Protein AF-A0A967ABF5-F1 (afdb_monomer)

Mean predicted aligned error: 12.52 Å

Foldseek 3Di:
DDPPPPDPPPLPLDDLCVPPVCVVLVVVLVVLVVVLVVLVVVLVVLVVVLVVVVPPDPVVQVVCCVVVVDDPVVVNVVSVVVSVVSVVVNVVSVVVSVVSVVVVVVVSVVSVVVSVVVCLVVVLVVVVVVLLVVLVLVVVQVVQVVVQVVCVVVPDPDGDQRDDDPPPVQQDALLPCPGVNVVVLVVCVVSVSDDPVRSVCVSVPDSHD

Sequence (209 aa):
MAMTLGKPKSQSLPPLDDHPEYRPKVALVNRLKTELNAKSSERTQLLNRKNSTAHKSVVEVLSAQYLEGTPTVDARFSLDETITSLSNHIRALVPALEQAEKEERRLRIKVSIETAEEQKGLVREHARTVLQGLLLIQQGNKGIERLCQARKDLGYTEYFHPVGLSDWNEWGNMEDSTSRWSMMLREFLEAGYITTAEHHRLTHGGTTL

Solvent-accessible surface area (backbone atoms only — not comparable to full-atom values): 11958 Å² total; per-residue (Å²): 134,86,80,78,73,72,74,75,73,79,85,62,81,75,59,61,68,78,40,78,89,42,32,65,60,56,51,48,41,54,46,46,52,52,49,45,50,51,48,51,50,53,43,50,53,52,50,52,50,53,51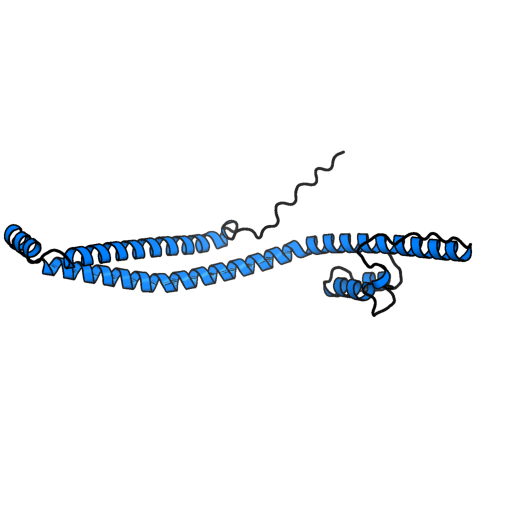,56,68,68,68,55,53,73,66,61,54,51,53,49,38,72,74,67,75,51,76,75,61,61,66,53,52,55,50,51,54,50,45,51,50,44,50,52,50,48,64,55,45,50,61,53,39,55,51,43,50,52,50,50,51,51,50,53,51,50,53,50,50,54,52,49,60,71,42,46,63,59,54,35,54,53,51,46,50,50,51,49,53,52,41,50,41,49,55,50,32,56,50,46,51,54,51,38,49,55,37,46,79,70,69,52,89,81,71,76,76,77,71,77,75,82,66,61,86,70,29,60,47,48,72,39,77,87,16,50,43,27,49,50,53,46,52,38,42,76,72,62,58,43,50,75,66,48,48,56,41,39,42,72,72,45,74,74,134

pLDDT: mean 81.17, std 13.71, range [34.97, 94.94]

Radius of gyration: 36.31 Å; Cα contacts (8 Å, |Δi|>4): 113; chains: 1; bounding box: 75×43×97 Å

Structure (mmCIF, N/CA/C/O backbone):
data_AF-A0A967ABF5-F1
#
_entry.id   AF-A0A967ABF5-F1
#
loop_
_atom_site.group_PDB
_atom_site.id
_atom_site.type_symbol
_atom_site.label_atom_id
_atom_site.label_alt_id
_atom_site.label_comp_id
_atom_site.label_asym_id
_atom_site.label_entity_id
_atom_site.label_seq_id
_atom_site.pdbx_PDB_ins_code
_atom_site.Cartn_x
_atom_site.Cartn_y
_atom_site.Cartn_z
_atom_site.occupancy
_atom_site.B_iso_or_equiv
_atom_site.auth_seq_id
_atom_site.auth_comp_id
_atom_site.auth_asym_id
_atom_site.auth_atom_id
_atom_site.pdbx_PDB_model_num
ATOM 1 N N . MET A 1 1 ? -11.796 -5.556 -33.874 1.00 37.69 1 MET A N 1
ATOM 2 C CA . MET A 1 1 ? -12.048 -6.288 -32.615 1.00 37.69 1 MET A CA 1
ATOM 3 C C . MET A 1 1 ? -11.646 -5.387 -31.464 1.00 37.69 1 MET A C 1
ATOM 5 O O . MET A 1 1 ? -10.462 -5.139 -31.289 1.00 37.69 1 MET A O 1
ATOM 9 N N . ALA A 1 2 ? -12.621 -4.819 -30.756 1.00 34.97 2 ALA A N 1
ATOM 10 C CA . ALA A 1 2 ? -12.357 -4.026 -29.563 1.00 34.97 2 ALA A CA 1
ATOM 11 C C . ALA A 1 2 ? -12.024 -4.992 -28.421 1.00 34.97 2 ALA A C 1
ATOM 13 O O . ALA A 1 2 ? -12.892 -5.740 -27.976 1.00 34.97 2 ALA A O 1
ATOM 14 N N . MET A 1 3 ? -10.763 -5.018 -27.988 1.00 35.12 3 MET A N 1
ATOM 15 C CA . MET A 1 3 ? -10.410 -5.661 -26.730 1.00 35.12 3 MET A CA 1
ATOM 16 C C . MET A 1 3 ? -11.027 -4.818 -25.619 1.00 35.12 3 MET A C 1
ATOM 18 O O . MET A 1 3 ? -10.547 -3.729 -25.307 1.00 35.12 3 MET A O 1
ATOM 22 N N . THR A 1 4 ? -12.124 -5.294 -25.041 1.00 37.72 4 THR A N 1
ATOM 23 C CA . THR A 1 4 ? -12.569 -4.831 -23.732 1.00 37.72 4 THR A CA 1
ATOM 24 C C . THR A 1 4 ? -11.491 -5.238 -22.737 1.00 37.72 4 THR A C 1
ATOM 26 O O . THR A 1 4 ? -11.519 -6.345 -22.203 1.00 37.72 4 THR A O 1
ATOM 29 N N . LEU A 1 5 ? -10.509 -4.357 -22.532 1.00 43.94 5 LEU A N 1
ATOM 30 C CA . LEU A 1 5 ? -9.662 -4.363 -21.348 1.00 43.94 5 LEU A CA 1
ATOM 31 C C . LEU A 1 5 ? -10.622 -4.344 -20.162 1.00 43.94 5 LEU A C 1
ATOM 33 O O . LEU A 1 5 ? -11.265 -3.328 -19.886 1.00 43.94 5 LEU A O 1
ATOM 37 N N . GLY A 1 6 ? -10.799 -5.505 -19.532 1.00 35.44 6 GLY A N 1
ATOM 38 C CA . GLY A 1 6 ? -11.523 -5.598 -18.278 1.00 35.44 6 GLY A CA 1
ATOM 39 C C . GLY A 1 6 ? -10.921 -4.556 -17.354 1.00 35.44 6 GLY A C 1
ATOM 40 O O . GLY A 1 6 ? -9.710 -4.559 -17.138 1.00 35.44 6 GLY A O 1
ATOM 41 N N . LYS A 1 7 ? -11.745 -3.612 -16.885 1.00 37.62 7 LYS A N 1
ATOM 42 C CA . LYS A 1 7 ? -11.310 -2.631 -15.891 1.00 37.62 7 LYS A CA 1
ATOM 43 C C . LYS A 1 7 ? -10.592 -3.413 -14.787 1.00 37.62 7 LYS A C 1
ATOM 45 O O . LYS A 1 7 ? -11.206 -4.357 -14.275 1.00 37.62 7 LYS A O 1
ATOM 50 N N . PRO A 1 8 ? -9.334 -3.087 -14.442 1.00 44.69 8 PRO A N 1
ATOM 51 C CA . PRO A 1 8 ? -8.683 -3.739 -13.320 1.00 44.69 8 PRO A CA 1
ATOM 52 C C . PRO A 1 8 ? -9.614 -3.547 -12.125 1.00 44.69 8 PRO A C 1
ATOM 54 O O . PRO A 1 8 ? -9.985 -2.412 -11.812 1.00 44.69 8 PRO A O 1
ATOM 57 N N . LYS A 1 9 ? -10.090 -4.657 -11.537 1.00 54.75 9 LYS A N 1
ATOM 58 C CA . LYS A 1 9 ? -10.847 -4.616 -10.279 1.00 54.75 9 LYS A CA 1
ATOM 59 C C . LYS A 1 9 ? -10.050 -3.705 -9.361 1.00 54.75 9 LYS A C 1
ATOM 61 O O . LYS A 1 9 ? -8.857 -3.945 -9.200 1.00 54.75 9 LYS A O 1
ATOM 66 N N . SER A 1 10 ? -10.669 -2.634 -8.871 1.00 46.62 10 SER A N 1
ATOM 67 C CA . SER A 1 10 ? -10.006 -1.636 -8.038 1.00 46.62 10 SER A CA 1
ATOM 68 C C . SER A 1 10 ? -9.173 -2.354 -6.978 1.00 46.62 10 SER A C 1
ATOM 70 O O . SER A 1 10 ? -9.732 -3.010 -6.103 1.00 46.62 10 SER A O 1
ATOM 72 N N . GLN A 1 11 ? -7.848 -2.276 -7.111 1.00 62.00 11 GLN A N 1
ATOM 73 C CA . GLN A 1 11 ? -6.849 -2.964 -6.286 1.00 62.00 11 GLN A CA 1
ATOM 74 C C . GLN A 1 11 ? -6.726 -2.307 -4.903 1.00 62.00 11 GLN A C 1
ATOM 76 O O . GLN A 1 11 ? -5.636 -2.095 -4.381 1.00 62.00 11 GLN A O 1
ATOM 81 N N . SER A 1 12 ? -7.853 -1.908 -4.318 1.00 67.62 12 SER A N 1
ATOM 82 C CA . SER A 1 12 ? -7.904 -1.492 -2.927 1.00 67.62 12 SER A CA 1
ATOM 83 C C . SER A 1 12 ? -7.614 -2.700 -2.049 1.00 67.62 12 SER A C 1
ATOM 85 O O . SER A 1 12 ? -8.134 -3.781 -2.319 1.00 67.62 12 SER A O 1
ATOM 87 N N . LEU A 1 13 ? -6.831 -2.494 -0.988 1.00 77.81 13 LEU A N 1
ATOM 88 C CA . LEU A 1 13 ? -6.603 -3.499 0.047 1.00 77.81 13 LEU A CA 1
ATOM 89 C C . LEU A 1 13 ? -7.958 -4.079 0.495 1.00 77.81 13 LEU A C 1
ATOM 91 O O . LEU A 1 13 ? -8.750 -3.307 1.062 1.00 77.81 13 LEU A O 1
ATOM 95 N N . PRO A 1 14 ? -8.239 -5.376 0.247 1.00 81.88 14 PRO A N 1
ATOM 96 C CA . PRO A 1 14 ? -9.537 -5.958 0.552 1.00 81.88 14 PRO A CA 1
ATOM 97 C C . PRO A 1 14 ? -9.885 -5.721 2.025 1.00 81.88 14 PRO A C 1
ATOM 99 O O . PRO A 1 14 ? -8.997 -5.763 2.888 1.00 81.88 14 PRO A O 1
ATOM 102 N N . PRO A 1 15 ? -11.135 -5.359 2.345 1.00 85.69 15 PRO A N 1
ATOM 103 C CA . PRO A 1 15 ? -11.578 -5.205 3.724 1.00 85.69 15 PRO A CA 1
ATOM 104 C C . PRO A 1 15 ? -11.402 -6.533 4.488 1.00 85.69 15 PRO A C 1
ATOM 106 O O . PRO A 1 15 ? -11.464 -7.612 3.906 1.00 85.69 15 PRO A O 1
ATOM 109 N N . LEU A 1 16 ? -11.124 -6.476 5.797 1.00 85.75 16 LEU A N 1
ATOM 110 C CA . LEU A 1 16 ? -10.847 -7.692 6.588 1.00 85.75 16 LEU A CA 1
ATOM 111 C C . LEU A 1 16 ? -12.047 -8.648 6.621 1.00 85.75 16 LEU A C 1
ATOM 113 O O . LEU A 1 16 ? -11.893 -9.857 6.725 1.00 85.75 16 LEU A O 1
ATOM 117 N N . ASP A 1 17 ? -13.241 -8.096 6.514 1.00 85.38 17 ASP A N 1
ATOM 118 C CA . ASP A 1 17 ? -14.529 -8.762 6.442 1.00 85.38 17 ASP A CA 1
ATOM 119 C C . ASP A 1 17 ? -14.751 -9.550 5.138 1.00 85.38 17 ASP A C 1
ATOM 121 O O . ASP A 1 17 ? -15.581 -10.466 5.124 1.00 85.38 17 ASP A O 1
ATOM 125 N N . ASP A 1 18 ? -13.953 -9.322 4.091 1.00 85.75 18 ASP A N 1
ATOM 126 C CA . ASP A 1 18 ? -13.946 -10.192 2.906 1.00 85.75 18 ASP A CA 1
ATOM 127 C C . ASP A 1 18 ? -13.278 -11.546 3.185 1.00 85.75 18 ASP A C 1
ATOM 129 O O . ASP A 1 18 ? -13.589 -12.529 2.512 1.00 85.75 18 ASP A O 1
ATOM 133 N N . HIS A 1 19 ? -12.446 -11.635 4.228 1.00 84.56 19 HIS A N 1
ATOM 134 C CA . HIS A 1 19 ? -11.771 -12.858 4.659 1.00 84.56 19 HIS A CA 1
ATOM 135 C C . HIS A 1 19 ? -12.610 -13.590 5.725 1.00 84.56 19 HIS A C 1
ATOM 137 O O . HIS A 1 19 ? -12.738 -13.093 6.854 1.00 84.56 19 HIS A O 1
ATOM 143 N N . PRO A 1 20 ? -13.200 -14.767 5.422 1.00 88.25 20 PRO A N 1
ATOM 144 C CA . PRO A 1 20 ? -14.066 -15.499 6.351 1.00 88.25 20 PRO A CA 1
ATOM 145 C C . PRO A 1 20 ? -13.440 -15.750 7.731 1.00 88.25 20 PRO A C 1
ATOM 147 O O . PRO A 1 20 ? -14.136 -15.696 8.745 1.00 88.25 20 PRO A O 1
ATOM 150 N N . GLU A 1 21 ? -12.130 -15.972 7.776 1.00 87.38 21 GLU A N 1
ATOM 151 C CA . GLU A 1 21 ? -11.330 -16.210 8.975 1.00 87.38 21 GLU A CA 1
ATOM 152 C C . GLU A 1 21 ? -11.181 -14.977 9.884 1.00 87.38 21 GLU A C 1
ATOM 154 O O . GLU A 1 21 ? -11.006 -15.129 11.096 1.00 87.38 21 GLU A O 1
ATOM 159 N N . TYR A 1 22 ? -11.290 -13.757 9.343 1.00 90.19 22 TYR A N 1
ATOM 160 C CA . TYR A 1 22 ? -11.144 -12.509 10.105 1.00 90.19 22 TYR A CA 1
ATOM 161 C C . TYR A 1 22 ? -12.492 -11.873 10.483 1.00 90.19 22 TYR A C 1
ATOM 163 O O . TYR A 1 22 ? -12.547 -11.085 11.433 1.00 90.19 22 TYR A O 1
ATOM 171 N N . ARG A 1 23 ? -13.603 -12.274 9.844 1.00 90.19 23 ARG A N 1
ATOM 172 C CA . ARG A 1 23 ? -14.966 -11.798 10.168 1.00 90.19 23 ARG A CA 1
ATOM 173 C C . ARG A 1 23 ? -15.322 -11.855 11.660 1.00 90.19 23 ARG A C 1
ATOM 175 O O . ARG A 1 23 ? -15.847 -10.859 12.160 1.00 90.19 23 ARG A O 1
ATOM 182 N N . PRO A 1 24 ? -15.034 -12.938 12.416 1.00 89.94 24 PRO A N 1
ATOM 183 C CA . PRO A 1 24 ? -15.377 -12.991 13.838 1.00 89.94 24 PRO A CA 1
ATOM 184 C C . PRO A 1 24 ? -14.637 -11.939 14.672 1.00 89.94 24 PRO A C 1
ATOM 186 O O . PRO A 1 24 ? -15.179 -11.437 15.653 1.00 89.94 24 PRO A O 1
ATOM 189 N N . LYS A 1 25 ? -13.407 -11.583 14.278 1.00 87.94 25 LYS A N 1
ATOM 190 C CA . LYS A 1 25 ? -12.588 -10.578 14.968 1.00 87.94 25 LYS A CA 1
ATOM 191 C C . LYS A 1 25 ? -13.111 -9.165 14.714 1.00 87.94 25 LYS A C 1
ATOM 193 O O . LYS A 1 25 ? -13.276 -8.412 15.668 1.00 87.94 25 LYS A O 1
ATOM 198 N N . VAL A 1 26 ? -13.472 -8.847 13.469 1.00 90.00 26 VAL A N 1
ATOM 199 C CA . VAL A 1 26 ? -14.127 -7.572 13.116 1.00 90.00 26 VAL A CA 1
ATOM 200 C C . VAL A 1 26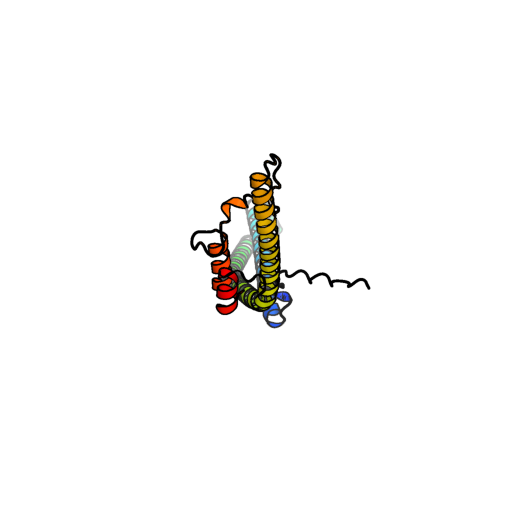 ? -15.481 -7.442 13.825 1.00 90.00 26 VAL A C 1
ATOM 202 O O . VAL A 1 26 ? -15.788 -6.414 14.430 1.00 90.00 26 VAL A O 1
ATOM 205 N N . ALA A 1 27 ? -16.280 -8.515 13.834 1.00 91.31 27 ALA A N 1
ATOM 206 C CA . ALA A 1 27 ? -17.558 -8.549 14.541 1.00 91.31 27 ALA A CA 1
ATOM 207 C C . ALA A 1 27 ? -17.395 -8.355 16.058 1.00 91.31 27 ALA A C 1
ATOM 209 O O . ALA A 1 27 ? -18.201 -7.658 16.674 1.00 91.31 27 ALA A O 1
ATOM 210 N N . LEU A 1 28 ? -16.345 -8.928 16.659 1.00 91.06 28 LEU A N 1
ATOM 211 C CA . LEU A 1 28 ? -16.027 -8.743 18.075 1.00 91.06 28 LEU A CA 1
ATOM 212 C C . LEU A 1 28 ? -15.711 -7.279 18.398 1.00 91.06 28 LEU A C 1
ATOM 214 O O . LEU A 1 28 ? -16.280 -6.746 19.347 1.00 91.06 28 LEU A O 1
ATOM 218 N N . VAL A 1 29 ? -14.867 -6.612 17.605 1.00 91.62 29 VAL A N 1
ATOM 219 C CA . VAL A 1 29 ? -14.547 -5.186 17.800 1.00 91.62 29 VAL A CA 1
ATOM 220 C C . VAL A 1 29 ? -15.810 -4.330 17.708 1.00 91.62 29 VAL A C 1
ATOM 222 O O . VAL A 1 29 ? -16.083 -3.528 18.602 1.00 91.62 29 VAL A O 1
ATOM 225 N N . ASN A 1 30 ? -16.635 -4.543 16.680 1.00 91.94 30 ASN A N 1
ATOM 226 C CA . ASN A 1 30 ? -17.888 -3.804 16.505 1.00 91.94 30 ASN A CA 1
ATOM 227 C C . ASN A 1 30 ? -18.873 -4.042 17.659 1.00 91.94 30 ASN A C 1
ATOM 229 O O . ASN A 1 30 ? -19.514 -3.100 18.140 1.00 91.94 30 ASN A O 1
ATOM 233 N N . ARG A 1 31 ? -18.962 -5.283 18.151 1.00 94.62 31 ARG A N 1
ATOM 234 C CA . ARG A 1 31 ? -19.772 -5.630 19.323 1.00 94.62 31 ARG A CA 1
ATOM 235 C C . ARG A 1 31 ? -19.276 -4.909 20.575 1.00 94.62 31 ARG A C 1
ATOM 237 O O . ARG A 1 31 ? -20.084 -4.274 21.245 1.00 94.62 31 ARG A O 1
ATOM 244 N N . LEU A 1 32 ? -17.972 -4.950 20.856 1.00 91.00 32 LEU A N 1
ATOM 245 C CA . LEU A 1 32 ? -17.371 -4.290 22.020 1.00 91.00 32 LEU A CA 1
ATOM 246 C C . LEU A 1 32 ? -17.553 -2.765 21.975 1.00 91.00 32 LEU A C 1
ATOM 248 O O . LEU A 1 32 ? -17.887 -2.167 22.995 1.00 91.00 32 LEU A O 1
ATOM 252 N N . LYS A 1 33 ? -17.427 -2.134 20.799 1.00 93.06 33 LYS A N 1
ATOM 253 C CA . LYS A 1 33 ? -17.724 -0.699 20.611 1.00 93.06 33 LYS A CA 1
ATOM 254 C C . LYS A 1 33 ? -19.179 -0.370 20.918 1.00 93.06 33 LYS A C 1
ATOM 256 O O . LYS A 1 33 ? -19.464 0.588 21.634 1.00 93.06 33 LYS A O 1
ATOM 261 N N . THR A 1 34 ? -20.097 -1.172 20.387 1.00 94.94 34 THR A N 1
ATOM 262 C CA . THR A 1 34 ? -21.538 -0.991 20.606 1.00 94.94 34 THR A CA 1
ATOM 263 C C . THR A 1 34 ? -21.884 -1.143 22.086 1.00 94.94 34 THR A C 1
ATOM 265 O O . THR A 1 34 ? -22.607 -0.318 22.641 1.00 94.94 34 THR A O 1
ATOM 268 N N . GLU A 1 35 ? -21.319 -2.154 22.744 1.00 92.38 35 GLU A N 1
ATOM 269 C CA . GLU A 1 35 ? -21.521 -2.422 24.166 1.00 92.38 35 GLU A CA 1
ATOM 270 C C . GLU A 1 35 ? -20.941 -1.310 25.052 1.00 92.38 35 GLU A C 1
ATOM 272 O O . GLU A 1 35 ? -21.626 -0.819 25.951 1.00 92.38 35 GLU A O 1
ATOM 277 N N . LEU A 1 36 ? -19.727 -0.838 24.755 1.00 92.81 36 LEU A N 1
ATOM 278 C CA . LEU A 1 36 ? -19.099 0.282 25.457 1.00 92.81 36 LEU A CA 1
ATOM 279 C C . LEU A 1 36 ? -19.929 1.566 25.333 1.00 92.81 36 LEU A C 1
ATOM 281 O O . LEU A 1 36 ? -20.152 2.253 26.334 1.00 92.81 36 LEU A O 1
ATOM 285 N N . ASN A 1 37 ? -20.423 1.873 24.132 1.00 92.62 37 ASN A N 1
ATOM 286 C CA . ASN A 1 37 ? -21.278 3.034 23.888 1.00 92.62 37 ASN A CA 1
ATOM 287 C C . ASN A 1 37 ? -22.611 2.920 24.638 1.00 92.62 37 ASN A C 1
ATOM 289 O O . ASN A 1 37 ? -23.033 3.880 25.286 1.00 92.62 37 ASN A O 1
ATOM 293 N N . ALA A 1 38 ? -23.244 1.743 24.609 1.00 92.69 38 ALA A N 1
ATOM 294 C CA . ALA A 1 38 ? -24.484 1.486 25.333 1.00 92.69 38 ALA A CA 1
ATOM 295 C C . ALA A 1 38 ? -24.299 1.670 26.847 1.00 92.69 38 ALA A C 1
ATOM 297 O O . ALA A 1 38 ? -25.048 2.421 27.470 1.00 92.69 38 ALA A O 1
ATOM 298 N N . LYS A 1 39 ? -23.256 1.066 27.431 1.00 88.56 39 LYS A N 1
ATOM 299 C CA . LYS A 1 39 ? -22.970 1.159 28.872 1.00 88.56 39 LYS A CA 1
ATOM 300 C C . LYS A 1 39 ? -22.557 2.562 29.306 1.00 88.56 39 LYS A C 1
ATOM 302 O O . LYS A 1 39 ? -22.959 3.021 30.374 1.00 88.56 39 LYS A O 1
ATOM 307 N N . SER A 1 40 ? -21.809 3.277 28.469 1.00 90.12 40 SER A N 1
ATOM 308 C CA . SER A 1 40 ? -21.442 4.675 28.723 1.00 90.12 40 SER A CA 1
ATOM 309 C C . SER A 1 40 ? -22.659 5.599 28.682 1.00 90.12 40 SER A C 1
ATOM 311 O O . SER A 1 40 ? -22.799 6.471 29.543 1.00 90.12 40 SER A O 1
ATOM 313 N N . SER A 1 41 ? -23.568 5.381 27.730 1.00 92.94 41 SER A N 1
ATOM 314 C CA . SER A 1 41 ? -24.840 6.103 27.642 1.00 92.94 41 SER A CA 1
ATOM 315 C C . SER A 1 41 ? -25.732 5.818 28.853 1.00 92.94 41 SER A C 1
ATOM 317 O O . SER A 1 41 ? -26.190 6.754 29.507 1.00 92.94 41 SER A O 1
ATOM 319 N N . GLU A 1 42 ? -25.890 4.546 29.232 1.00 90.69 42 GLU A N 1
ATOM 320 C CA . GLU A 1 42 ? -26.648 4.114 30.414 1.00 90.69 42 GLU A CA 1
ATOM 321 C C . GLU A 1 42 ? -26.124 4.785 31.694 1.00 90.69 42 GLU A C 1
ATOM 323 O O . GLU A 1 42 ? -26.881 5.413 32.437 1.00 90.69 42 GLU A O 1
ATOM 328 N N . ARG A 1 43 ? -24.802 4.760 31.908 1.00 90.38 43 ARG A N 1
ATOM 329 C CA . ARG A 1 43 ? -24.155 5.439 33.040 1.00 90.38 43 ARG A CA 1
ATOM 330 C C . ARG A 1 43 ? -24.420 6.945 33.032 1.00 90.38 43 ARG A C 1
ATOM 332 O O . ARG A 1 43 ? -24.689 7.522 34.083 1.00 90.38 43 ARG A O 1
ATOM 339 N N . THR A 1 44 ? -24.353 7.583 31.866 1.00 90.44 44 THR A N 1
ATOM 340 C CA . THR A 1 44 ? -24.586 9.029 31.722 1.00 90.44 44 THR A CA 1
ATOM 341 C C . THR A 1 44 ? -26.030 9.391 32.068 1.00 90.44 44 THR A C 1
ATOM 343 O O . THR A 1 44 ? -26.272 10.353 32.796 1.00 90.44 44 THR A O 1
ATOM 346 N N . GLN A 1 45 ? -26.999 8.585 31.628 1.00 89.25 45 GLN A N 1
ATOM 347 C CA . GLN A 1 45 ? -28.407 8.759 31.985 1.00 89.25 45 GLN A CA 1
ATOM 348 C C . GLN A 1 45 ? -28.640 8.607 33.493 1.00 89.25 45 GLN A C 1
ATOM 350 O O . GLN A 1 45 ? -29.355 9.421 34.078 1.00 89.25 45 GLN A O 1
ATOM 355 N N . LEU A 1 46 ? -28.024 7.611 34.138 1.00 85.94 46 LEU A N 1
ATOM 356 C CA . LEU A 1 46 ? -28.143 7.421 35.588 1.00 85.94 46 LEU A CA 1
ATOM 357 C C . LEU A 1 46 ? -27.492 8.557 36.386 1.00 85.94 46 LEU A C 1
ATOM 359 O O . LEU A 1 46 ? -28.079 9.015 37.364 1.00 85.94 46 LEU A O 1
ATOM 363 N N . LEU A 1 47 ? -26.338 9.070 35.948 1.00 86.06 47 LEU A N 1
ATOM 364 C CA . LEU A 1 47 ? -25.708 10.250 36.553 1.00 86.06 47 LEU A CA 1
ATOM 365 C C . LEU A 1 47 ? -26.595 11.495 36.426 1.00 86.06 47 LEU A C 1
ATOM 367 O O . LEU A 1 47 ? -26.787 12.214 37.404 1.00 86.06 47 LEU A O 1
ATOM 371 N N . ASN A 1 48 ? -27.197 11.717 35.255 1.00 85.12 48 ASN A N 1
ATOM 372 C CA . ASN A 1 48 ? -28.129 12.825 35.045 1.00 85.12 48 ASN A CA 1
ATOM 373 C C . ASN A 1 48 ? -29.368 12.697 35.939 1.00 85.12 48 ASN A C 1
ATOM 375 O O . ASN A 1 48 ? -29.786 13.680 36.554 1.00 85.12 48 ASN A O 1
ATOM 379 N N . ARG A 1 49 ? -29.920 11.482 36.075 1.00 82.00 49 ARG A N 1
ATOM 380 C CA . ARG A 1 49 ? -31.014 11.205 37.015 1.00 82.00 49 ARG A CA 1
ATOM 381 C C . ARG A 1 49 ? -30.592 11.519 38.445 1.00 82.00 49 ARG A C 1
ATOM 383 O O . ARG A 1 49 ? -31.284 12.303 39.082 1.00 82.00 49 ARG A O 1
ATOM 390 N N . LYS A 1 50 ? -29.447 11.005 38.909 1.00 78.81 50 LYS A N 1
ATOM 391 C CA . LYS A 1 50 ? -28.900 11.274 40.250 1.00 78.81 50 LYS A CA 1
ATOM 392 C C . LYS A 1 50 ? -28.755 12.774 40.523 1.00 78.81 50 LYS A C 1
ATOM 394 O O . LYS A 1 50 ? -29.197 13.249 41.566 1.00 78.81 50 LYS A O 1
ATOM 399 N N . ASN A 1 51 ? -28.182 13.525 39.585 1.00 78.88 51 ASN A N 1
ATOM 400 C CA . ASN A 1 51 ? -28.012 14.971 39.725 1.00 78.88 51 ASN A CA 1
ATOM 401 C C . ASN A 1 51 ? -29.370 15.688 39.784 1.00 78.88 51 ASN A C 1
ATOM 403 O O . ASN A 1 51 ? -29.580 16.537 40.646 1.00 78.88 51 ASN A O 1
ATOM 407 N N . SER A 1 52 ? -30.334 15.299 38.944 1.00 75.19 52 SER A N 1
ATOM 408 C CA . SER A 1 52 ? -31.681 15.885 38.967 1.00 75.19 52 SER A CA 1
ATOM 409 C C . SER A 1 52 ? -32.423 15.641 40.289 1.00 75.19 52 SER A C 1
ATOM 411 O O . SER A 1 52 ? -33.091 16.541 40.789 1.00 75.19 52 SER A O 1
ATOM 413 N N . THR A 1 53 ? -32.266 14.467 40.914 1.00 68.69 53 THR A N 1
ATOM 414 C CA . THR A 1 53 ? -32.830 14.181 42.245 1.00 68.69 53 THR A CA 1
ATOM 415 C C . THR A 1 53 ? -32.046 14.815 43.388 1.00 68.69 53 THR A C 1
ATOM 417 O O . THR A 1 53 ? -32.605 14.963 44.474 1.00 68.69 53 THR A O 1
ATOM 420 N N . ALA A 1 54 ? -30.778 15.175 43.188 1.00 64.62 54 ALA A N 1
ATOM 421 C CA . ALA A 1 54 ? -29.983 15.920 44.163 1.00 64.62 54 ALA A CA 1
ATOM 422 C C . ALA A 1 54 ? -30.333 17.421 44.184 1.00 64.62 54 ALA A C 1
ATOM 424 O O . ALA A 1 54 ? -30.224 18.044 45.234 1.00 64.62 54 ALA A O 1
ATOM 425 N N . HIS A 1 55 ? -30.794 17.976 43.058 1.00 60.38 55 HIS A N 1
ATOM 426 C CA . HIS A 1 55 ? -31.160 19.391 42.909 1.00 60.38 55 HIS A CA 1
ATOM 427 C C . HIS A 1 55 ? -32.653 19.709 43.130 1.00 60.38 55 HIS A C 1
ATOM 429 O O . HIS A 1 55 ? -33.044 20.866 42.986 1.00 60.38 55 HIS A O 1
ATOM 435 N N . LYS A 1 56 ? -33.495 18.725 43.485 1.00 63.72 56 LYS A N 1
ATOM 436 C CA . LYS A 1 56 ? -34.893 18.988 43.881 1.00 63.72 56 LYS A CA 1
ATOM 437 C C . LYS A 1 56 ? -34.936 19.868 45.132 1.00 63.72 56 LYS A C 1
ATOM 439 O O . LYS A 1 56 ? -34.124 19.683 46.041 1.00 63.72 56 LYS A O 1
ATOM 444 N N . SER A 1 57 ? -35.876 20.813 45.185 1.00 56.06 57 SER A N 1
ATOM 445 C CA . SER A 1 57 ? -35.987 21.716 46.332 1.00 56.06 57 SER A CA 1
ATOM 446 C C . SER A 1 57 ? -36.283 20.927 47.612 1.00 56.06 57 SER A C 1
ATOM 448 O O . SER A 1 57 ? -37.002 19.928 47.594 1.00 56.06 57 SER A O 1
ATOM 450 N N . VAL A 1 58 ? -35.738 21.379 48.746 1.00 59.22 58 VAL A N 1
ATOM 451 C CA . VAL A 1 58 ? -35.921 20.718 50.054 1.00 59.22 58 VAL A CA 1
ATOM 452 C C . VAL A 1 58 ? -37.410 20.536 50.389 1.00 59.22 58 VAL A C 1
ATOM 454 O O . VAL A 1 58 ? -37.794 19.519 50.961 1.00 59.22 58 VAL A O 1
ATOM 457 N N . VAL A 1 59 ? -38.258 21.477 49.962 1.00 59.91 59 VAL A N 1
ATOM 458 C CA . VAL A 1 59 ? -39.715 21.443 50.158 1.00 59.91 59 VAL A CA 1
ATOM 459 C C . VAL A 1 59 ? -40.385 20.340 49.330 1.00 59.91 59 VAL A C 1
ATOM 461 O O . VAL A 1 59 ? -41.226 19.623 49.861 1.00 59.91 59 VAL A O 1
ATOM 464 N N . GLU A 1 60 ? -39.995 20.151 48.066 1.00 64.06 60 GLU A N 1
ATOM 465 C CA . GLU A 1 60 ? -40.527 19.078 47.206 1.00 64.06 60 GLU A CA 1
ATOM 466 C C . GLU A 1 60 ? -40.073 17.683 47.647 1.00 64.06 60 GLU A C 1
ATOM 468 O O . GLU A 1 60 ? -40.795 16.703 47.473 1.00 64.06 60 GLU A O 1
ATOM 473 N N . VAL A 1 61 ? -38.867 17.573 48.211 1.00 63.19 61 VAL A N 1
ATOM 474 C CA . VAL A 1 61 ? -38.356 16.300 48.739 1.00 63.19 61 VAL A CA 1
ATOM 475 C C . VAL A 1 61 ? -39.101 15.913 50.016 1.00 63.19 61 VAL A C 1
ATOM 477 O O . VAL A 1 61 ? -39.509 14.762 50.155 1.00 63.19 61 VAL A O 1
ATOM 480 N N . LEU A 1 62 ? -39.316 16.869 50.925 1.00 64.38 62 LEU A N 1
ATOM 481 C CA . LEU A 1 62 ? -40.061 16.634 52.161 1.00 64.38 62 LEU A CA 1
ATOM 482 C C . LEU A 1 62 ? -41.538 16.335 51.881 1.00 64.38 62 LEU A C 1
ATOM 484 O O . LEU A 1 62 ? -42.081 15.404 52.467 1.00 64.38 62 LEU A O 1
ATOM 488 N N . SER A 1 63 ? -42.188 17.062 50.965 1.00 68.06 63 SER A N 1
ATOM 489 C CA . SER A 1 63 ? -43.597 16.814 50.631 1.00 68.06 63 SER A CA 1
ATOM 490 C C . SER A 1 63 ? -43.822 15.420 50.036 1.00 68.06 63 SER A C 1
ATOM 492 O O . SER A 1 63 ? -44.765 14.740 50.435 1.00 68.06 63 SER A O 1
ATOM 494 N N . ALA A 1 64 ? -42.931 14.953 49.158 1.00 66.56 64 ALA A N 1
ATOM 495 C CA . ALA A 1 64 ? -42.982 13.597 48.614 1.00 66.56 64 ALA A CA 1
ATOM 496 C C . ALA A 1 64 ? -42.762 12.525 49.697 1.00 66.56 64 ALA A C 1
ATOM 498 O O . ALA A 1 64 ? -43.503 11.549 49.747 1.00 66.56 64 ALA A O 1
ATOM 499 N N . GLN A 1 65 ? -41.813 12.731 50.619 1.00 66.69 65 GLN A N 1
ATOM 500 C CA . GLN A 1 65 ? -41.586 11.812 51.745 1.00 66.69 65 GLN A CA 1
ATOM 501 C C . GLN A 1 65 ? -42.799 11.708 52.679 1.00 66.69 65 GLN A C 1
ATOM 503 O O . GLN A 1 65 ? -43.126 10.614 53.138 1.00 66.69 65 GLN A O 1
ATOM 508 N N . TYR A 1 66 ? -43.486 12.824 52.939 1.00 65.88 66 TYR A N 1
ATOM 509 C CA . TYR A 1 66 ? -44.710 12.832 53.743 1.00 65.88 66 TYR A CA 1
ATOM 510 C C . TYR A 1 66 ? -45.889 12.136 53.048 1.00 65.88 66 TYR A C 1
ATOM 512 O O . TYR A 1 66 ? -46.722 11.549 53.735 1.00 65.88 66 TYR A O 1
ATOM 520 N N . LEU A 1 67 ? -45.968 12.191 51.714 1.00 71.56 67 LEU A N 1
ATOM 521 C CA . LEU A 1 67 ? -47.047 11.572 50.934 1.00 71.56 67 LEU A CA 1
ATOM 522 C C . LEU A 1 67 ? -46.818 10.076 50.655 1.00 71.56 67 LEU A C 1
ATOM 524 O O . LEU A 1 67 ? -47.777 9.310 50.651 1.00 71.56 67 LEU A O 1
ATOM 528 N N . GLU A 1 68 ? -45.573 9.652 50.427 1.00 71.56 68 GLU A N 1
ATOM 529 C CA . GLU A 1 68 ? -45.230 8.282 50.004 1.00 71.56 68 GLU A CA 1
ATOM 530 C C . GLU A 1 68 ? -44.746 7.380 51.156 1.00 71.56 68 GLU A C 1
ATOM 532 O O . GLU A 1 68 ? -44.591 6.171 50.978 1.00 71.56 68 GLU A O 1
ATOM 537 N N . GLY A 1 69 ? -44.509 7.937 52.351 1.00 57.91 69 GLY A N 1
ATOM 538 C CA . GLY A 1 69 ? -44.241 7.181 53.583 1.00 57.91 69 GLY A CA 1
ATOM 539 C C . GLY A 1 69 ? -42.954 6.344 53.591 1.00 57.91 69 GLY A C 1
ATOM 540 O O . GLY A 1 69 ? -42.755 5.547 54.505 1.00 57.91 69 GLY A O 1
ATOM 541 N N . THR A 1 70 ? -42.073 6.504 52.601 1.00 55.25 70 THR A N 1
ATOM 542 C CA . THR A 1 70 ? -40.822 5.743 52.468 1.00 55.25 70 THR A CA 1
ATOM 543 C C . THR A 1 70 ? -39.604 6.670 52.355 1.00 55.25 70 THR A C 1
ATOM 545 O O . THR A 1 70 ? -39.663 7.710 51.693 1.00 55.25 70 THR A O 1
ATOM 548 N N . PRO A 1 71 ? -38.473 6.338 53.009 1.00 54.53 71 PRO A N 1
ATOM 549 C CA . PRO A 1 71 ? -37.277 7.169 52.965 1.00 54.53 71 PRO A CA 1
ATOM 550 C C . PRO A 1 71 ? -36.611 7.087 51.584 1.00 54.53 71 PRO A C 1
ATOM 552 O O . PRO A 1 71 ? -36.197 6.028 51.126 1.00 54.53 71 PRO A O 1
ATOM 555 N N . THR A 1 72 ? -36.395 8.236 50.942 1.00 57.50 72 THR A N 1
ATOM 556 C CA . THR A 1 72 ? -35.703 8.372 49.639 1.00 57.50 72 THR A CA 1
ATOM 557 C C . THR A 1 72 ? -34.223 7.939 49.643 1.00 57.50 72 THR A C 1
ATOM 559 O O . THR A 1 72 ? -33.527 8.097 48.639 1.00 57.50 72 THR A O 1
ATOM 562 N N . VAL A 1 73 ? -33.705 7.462 50.778 1.00 55.62 73 VAL A N 1
ATOM 563 C CA . VAL A 1 73 ? -32.294 7.104 50.992 1.00 55.62 73 VAL A CA 1
ATOM 564 C C . VAL A 1 73 ? -31.938 5.792 50.280 1.00 55.62 73 VAL A C 1
ATOM 566 O O . VAL A 1 73 ? -30.909 5.742 49.605 1.00 55.62 73 VAL A O 1
ATOM 569 N N . ASP A 1 74 ? -32.822 4.789 50.312 1.00 57.31 74 ASP A N 1
ATOM 570 C CA . ASP A 1 74 ? -32.567 3.463 49.720 1.00 57.31 74 ASP A CA 1
ATOM 571 C C . ASP A 1 74 ? -32.459 3.509 48.188 1.00 57.31 74 ASP A C 1
ATOM 573 O O . ASP A 1 74 ? -31.590 2.875 47.589 1.00 57.31 74 ASP A O 1
ATOM 577 N N . ALA A 1 75 ? -33.275 4.344 47.538 1.00 60.41 75 ALA A N 1
ATOM 578 C CA . ALA A 1 75 ? -33.232 4.526 46.086 1.00 60.41 75 ALA A CA 1
ATOM 579 C C . ALA A 1 75 ? -31.950 5.233 45.604 1.00 60.41 75 ALA A C 1
ATOM 581 O O . ALA A 1 75 ? -31.499 5.010 44.483 1.00 60.41 75 ALA A O 1
ATOM 582 N N . ARG A 1 76 ? -31.339 6.094 46.433 1.00 61.41 76 ARG A N 1
ATOM 583 C CA . ARG A 1 76 ? -30.052 6.737 46.108 1.00 61.41 76 ARG A CA 1
ATOM 584 C C . ARG A 1 76 ? -28.884 5.767 46.270 1.00 61.41 76 ARG A C 1
ATOM 586 O O . ARG A 1 76 ? -27.975 5.791 45.444 1.00 61.41 76 ARG A O 1
ATOM 593 N N . PHE A 1 77 ? -28.933 4.909 47.287 1.00 61.38 77 PHE A N 1
ATOM 594 C CA . PHE A 1 77 ? -27.925 3.874 47.508 1.00 61.38 77 PHE A CA 1
ATOM 595 C C . PHE A 1 77 ? -27.913 2.853 46.359 1.00 61.38 77 PHE A C 1
ATOM 597 O O . PHE A 1 77 ? -26.855 2.582 45.792 1.00 61.38 77 PHE A O 1
ATOM 604 N N . SER A 1 78 ? -29.090 2.397 45.909 1.00 73.75 78 SER A N 1
ATOM 605 C CA . SER A 1 78 ? -29.183 1.459 44.778 1.00 73.75 78 SER A CA 1
ATOM 606 C C . SER A 1 78 ? -28.694 2.062 43.449 1.00 73.75 78 SER A C 1
ATOM 608 O O . SER A 1 78 ? -28.090 1.370 42.622 1.00 73.75 78 SER A O 1
ATOM 610 N N . LEU A 1 79 ? -28.899 3.368 43.234 1.00 78.06 79 LEU A N 1
ATOM 611 C CA . LEU A 1 79 ? -28.377 4.080 42.062 1.00 78.06 79 LEU A CA 1
ATOM 612 C C . LEU A 1 79 ? -26.845 4.139 42.065 1.00 78.06 79 LEU A C 1
ATOM 614 O O . LEU A 1 79 ? -26.233 3.959 41.010 1.00 78.06 79 LEU A O 1
ATOM 618 N N . ASP A 1 80 ? -26.221 4.349 43.224 1.00 81.44 80 ASP A N 1
ATOM 619 C CA . ASP A 1 80 ? -24.763 4.425 43.344 1.00 81.44 80 ASP A CA 1
ATOM 620 C C . ASP A 1 80 ? -24.078 3.072 43.148 1.00 81.44 80 ASP A C 1
ATOM 622 O O . ASP A 1 80 ? -23.053 2.997 42.461 1.00 81.44 80 ASP A O 1
ATOM 626 N N . GLU A 1 81 ? -24.675 1.987 43.638 1.00 84.44 81 GLU A N 1
ATOM 627 C CA . GLU A 1 81 ? -24.222 0.625 43.336 1.00 84.44 81 GLU A CA 1
ATOM 628 C C . GLU A 1 81 ? -24.309 0.326 41.833 1.00 84.44 81 GLU A C 1
ATOM 630 O O . GLU A 1 81 ? -23.356 -0.184 41.235 1.00 84.44 81 GLU A O 1
ATOM 635 N N . THR A 1 82 ? -25.411 0.725 41.190 1.00 85.00 82 THR A N 1
ATOM 636 C CA . THR A 1 82 ? -25.618 0.519 39.748 1.00 85.00 82 THR A CA 1
ATOM 637 C C . THR A 1 82 ? -24.614 1.322 38.913 1.00 85.00 82 THR A C 1
ATOM 639 O O . THR A 1 82 ? -23.996 0.786 37.991 1.00 85.00 82 THR A O 1
ATOM 642 N N . ILE A 1 83 ? -24.376 2.593 39.256 1.00 87.75 83 ILE A N 1
ATOM 643 C CA . ILE A 1 83 ? -23.378 3.450 38.591 1.00 87.75 83 ILE A CA 1
ATOM 644 C C . ILE A 1 83 ? -21.963 2.888 38.774 1.00 87.75 83 ILE A C 1
ATOM 646 O O . ILE A 1 83 ? -21.167 2.893 37.827 1.00 87.75 83 ILE A O 1
ATOM 650 N N . THR A 1 84 ? -21.641 2.386 39.966 1.00 89.56 84 THR A N 1
ATOM 651 C CA . THR A 1 84 ? -20.341 1.770 40.260 1.00 89.56 84 THR A CA 1
ATOM 652 C C . THR A 1 84 ? -20.153 0.487 39.454 1.00 89.56 84 THR A C 1
ATOM 654 O O . THR A 1 84 ? -19.112 0.307 38.819 1.00 89.56 84 THR A O 1
ATOM 657 N N . SER A 1 85 ? -21.182 -0.361 39.381 1.00 88.12 85 SER A N 1
ATOM 658 C CA . SER A 1 85 ? -21.185 -1.571 38.553 1.00 88.12 85 SER A CA 1
ATOM 659 C C . SER A 1 85 ? -20.978 -1.254 37.068 1.00 88.12 85 SER A C 1
ATOM 661 O O . SER A 1 85 ? -20.108 -1.850 36.428 1.00 88.12 85 SER A O 1
ATOM 663 N N . LEU A 1 86 ? -21.689 -0.262 36.519 1.00 88.12 86 LEU A N 1
ATOM 664 C CA . LEU A 1 86 ? -21.493 0.189 35.135 1.00 88.12 86 LEU A CA 1
ATOM 665 C C . LEU A 1 86 ? -20.089 0.753 34.906 1.00 88.12 86 LEU A C 1
ATOM 667 O O . LEU A 1 86 ? -19.486 0.503 33.866 1.00 88.12 86 LEU A O 1
ATOM 671 N N . SER A 1 87 ? -19.541 1.482 35.878 1.00 89.94 87 SER A N 1
ATOM 672 C CA . SER A 1 87 ? -18.183 2.030 35.795 1.00 89.94 87 SER A CA 1
ATOM 673 C C . SER A 1 87 ? -17.127 0.923 35.775 1.00 89.94 87 SER A C 1
ATOM 675 O O . SER A 1 87 ? -16.168 1.011 35.009 1.00 89.94 87 SER A O 1
ATOM 677 N N . ASN A 1 88 ? -17.323 -0.144 36.553 1.00 90.44 88 ASN A N 1
ATOM 678 C CA . ASN A 1 88 ? -16.460 -1.324 36.533 1.00 90.44 88 ASN A CA 1
ATOM 679 C C . ASN A 1 88 ? -16.569 -2.086 35.204 1.00 90.44 88 ASN A C 1
ATOM 681 O O . ASN A 1 88 ? -15.543 -2.466 34.645 1.00 90.44 88 ASN A O 1
ATOM 685 N N . HIS A 1 89 ? -17.778 -2.237 34.653 1.00 87.56 89 HIS A N 1
ATOM 686 C CA . HIS A 1 89 ? -17.978 -2.840 33.331 1.00 87.56 89 HIS A CA 1
ATOM 687 C C . HIS A 1 89 ? -17.299 -2.030 32.226 1.00 87.56 89 HIS A C 1
AT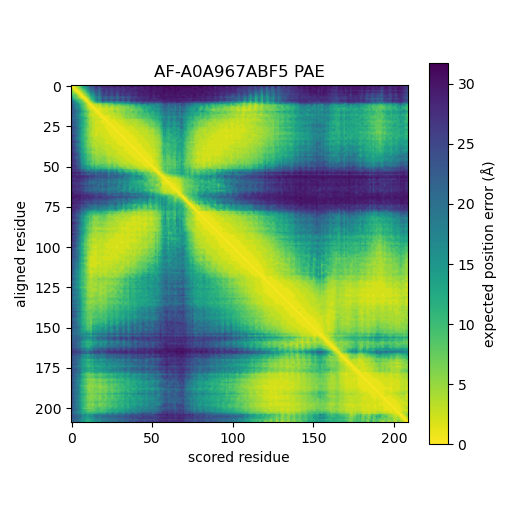OM 689 O O . HIS A 1 89 ? -16.567 -2.596 31.424 1.00 87.56 89 HIS A O 1
ATOM 695 N N . ILE A 1 90 ? -17.468 -0.706 32.209 1.00 90.75 90 ILE A N 1
ATOM 696 C CA . ILE A 1 90 ? -16.780 0.177 31.256 1.00 90.75 90 ILE A CA 1
ATOM 697 C C . ILE A 1 90 ? -15.261 0.036 31.405 1.00 90.75 90 ILE A C 1
ATOM 699 O O . ILE A 1 90 ? -14.562 -0.132 30.409 1.00 90.75 90 ILE A O 1
ATOM 703 N N . ARG A 1 91 ? -14.746 0.034 32.641 1.00 91.56 91 ARG A N 1
ATOM 704 C CA . ARG A 1 91 ? -13.312 -0.135 32.915 1.00 91.56 91 ARG A CA 1
ATOM 705 C C . ARG A 1 91 ? -12.775 -1.489 32.441 1.00 91.56 91 ARG A C 1
ATOM 707 O O . ARG A 1 91 ? -11.607 -1.553 32.085 1.00 91.56 91 ARG A O 1
ATOM 714 N N . ALA A 1 92 ? -13.593 -2.541 32.420 1.00 90.50 92 ALA A N 1
ATOM 715 C CA . ALA A 1 92 ? -13.223 -3.848 31.873 1.00 90.50 92 ALA A CA 1
ATOM 716 C C . ALA A 1 92 ? -13.367 -3.919 30.339 1.00 90.50 92 ALA A C 1
ATOM 718 O O . ALA A 1 92 ? -12.549 -4.550 29.672 1.00 90.50 92 ALA A O 1
ATOM 719 N N . LEU A 1 93 ? -14.371 -3.246 29.768 1.00 89.94 93 LEU A N 1
ATOM 720 C CA . LEU A 1 93 ? -14.626 -3.207 28.325 1.00 89.94 93 LEU A CA 1
ATOM 721 C C . LEU A 1 93 ? -13.555 -2.426 27.560 1.00 89.94 93 LEU A C 1
ATOM 723 O O . LEU A 1 93 ? -13.185 -2.839 26.466 1.00 89.94 93 LEU A O 1
ATOM 727 N N . VAL A 1 94 ? -13.036 -1.332 28.125 1.00 90.94 94 VAL A N 1
ATOM 728 C CA . VAL A 1 94 ? -11.981 -0.514 27.498 1.00 90.94 94 VAL A CA 1
ATOM 729 C C . VAL A 1 94 ? -10.726 -1.334 27.150 1.00 90.94 94 VAL A C 1
ATOM 731 O O . VAL A 1 94 ? -10.399 -1.400 25.967 1.00 90.94 94 VAL A O 1
ATOM 734 N N . PRO A 1 95 ? -10.050 -2.023 28.090 1.00 92.88 95 PRO A N 1
ATOM 735 C CA . PRO A 1 95 ? -8.855 -2.802 27.764 1.00 92.88 95 PRO A CA 1
ATOM 736 C C . PRO A 1 95 ? -9.162 -4.000 26.853 1.00 92.88 95 PRO A C 1
ATOM 738 O O . PRO A 1 95 ? -8.332 -4.372 26.026 1.00 92.88 95 PRO A O 1
ATOM 741 N N . ALA A 1 96 ? -10.358 -4.595 26.960 1.00 89.94 96 ALA A N 1
ATOM 742 C CA . ALA A 1 96 ? -10.788 -5.659 26.052 1.00 89.94 96 ALA A CA 1
ATOM 743 C C . ALA A 1 96 ? -10.945 -5.149 24.609 1.00 89.94 96 ALA A C 1
ATOM 745 O O . ALA A 1 96 ? -10.519 -5.820 23.667 1.00 89.94 96 ALA A O 1
ATOM 746 N N . LEU A 1 97 ? -11.514 -3.952 24.435 1.00 91.00 97 LEU A N 1
ATOM 747 C CA . LEU A 1 97 ? -11.640 -3.290 23.140 1.00 91.00 97 LEU A CA 1
ATOM 748 C C . LEU A 1 97 ? -10.269 -2.900 22.578 1.00 91.00 97 LEU A C 1
ATOM 750 O O . LEU A 1 97 ? -9.985 -3.229 21.431 1.00 91.00 97 LEU A O 1
ATOM 754 N N . GLU A 1 98 ? -9.399 -2.280 23.377 1.00 92.81 98 GLU A N 1
ATOM 755 C CA . GLU A 1 98 ? -8.039 -1.906 22.956 1.00 92.81 98 GLU A CA 1
ATOM 756 C C . GLU A 1 98 ? -7.235 -3.123 22.475 1.00 92.81 98 GLU A C 1
ATOM 758 O O . GLU A 1 98 ? -6.555 -3.075 21.445 1.00 92.81 98 GLU A O 1
ATOM 763 N N . GLN A 1 99 ? -7.336 -4.245 23.192 1.00 93.31 99 GLN A N 1
ATOM 764 C CA . GLN A 1 99 ? -6.694 -5.493 22.795 1.00 93.31 99 GLN A CA 1
ATOM 765 C C . GLN A 1 99 ? -7.277 -6.038 21.482 1.00 93.31 99 GLN A C 1
ATOM 767 O O . GLN A 1 99 ? -6.516 -6.453 20.604 1.00 93.31 99 GLN A O 1
ATOM 772 N N . ALA A 1 100 ? -8.602 -6.006 21.316 1.00 91.06 100 ALA A N 1
ATOM 773 C CA . ALA A 1 100 ? -9.262 -6.457 20.093 1.00 91.06 100 ALA A CA 1
ATOM 774 C C . ALA A 1 100 ? -8.897 -5.580 18.877 1.00 91.06 100 ALA A C 1
ATOM 776 O O . ALA A 1 100 ? -8.581 -6.112 17.814 1.00 91.06 100 ALA A O 1
ATOM 777 N N . GLU A 1 101 ? -8.842 -4.255 19.037 1.00 92.06 101 GLU A N 1
ATOM 778 C CA . GLU A 1 101 ? -8.413 -3.319 17.987 1.00 92.06 101 GLU A CA 1
ATOM 779 C C . GLU A 1 101 ? -6.937 -3.509 17.613 1.00 92.06 101 GLU A C 1
ATOM 781 O O . GLU A 1 101 ? -6.559 -3.437 16.441 1.00 92.06 101 GLU A O 1
ATOM 786 N N . LYS A 1 102 ? -6.077 -3.803 18.594 1.00 94.25 102 LYS A N 1
ATOM 787 C CA . LYS A 1 102 ? -4.666 -4.124 18.342 1.00 94.25 102 LYS A CA 1
ATOM 788 C C . LYS A 1 102 ? -4.515 -5.405 17.524 1.00 94.25 102 LYS A C 1
ATOM 790 O O . LYS A 1 102 ? -3.651 -5.471 16.648 1.00 94.25 102 LYS A O 1
ATOM 795 N N . GLU A 1 103 ? -5.328 -6.420 17.802 1.00 91.94 103 GLU A N 1
ATOM 796 C CA . GLU A 1 103 ? -5.372 -7.651 17.011 1.00 91.94 103 GLU A CA 1
ATOM 797 C C . GLU A 1 103 ? -5.886 -7.397 15.592 1.00 91.94 103 GLU A C 1
ATOM 799 O O . GLU A 1 103 ? -5.237 -7.818 14.637 1.00 91.94 103 GLU A O 1
ATOM 804 N N . GLU A 1 104 ? -6.977 -6.646 15.435 1.00 90.88 104 GLU A N 1
ATOM 805 C CA . GLU A 1 104 ? -7.504 -6.249 14.124 1.00 90.88 104 GLU A CA 1
ATOM 806 C C . GLU A 1 104 ? -6.447 -5.502 13.298 1.00 90.88 104 GLU A C 1
ATOM 808 O O . GLU A 1 104 ? -6.202 -5.832 12.136 1.00 90.88 104 GLU A O 1
ATOM 813 N N . ARG A 1 105 ? -5.724 -4.559 13.915 1.00 90.75 105 ARG A N 1
ATOM 814 C CA . ARG A 1 105 ? -4.629 -3.833 13.260 1.00 90.75 105 ARG A CA 1
ATOM 815 C C . ARG A 1 105 ? -3.512 -4.767 12.793 1.00 90.75 105 ARG A C 1
ATOM 817 O O . ARG A 1 105 ? -2.984 -4.581 11.699 1.00 90.75 105 ARG A O 1
ATOM 824 N N . ARG A 1 106 ? -3.146 -5.775 13.590 1.00 92.69 106 ARG A N 1
ATOM 825 C CA . ARG A 1 106 ? -2.146 -6.784 13.192 1.00 92.69 106 ARG A CA 1
ATOM 826 C C . ARG A 1 106 ? -2.616 -7.594 11.987 1.00 92.69 106 ARG A C 1
ATOM 828 O O . ARG A 1 106 ? -1.831 -7.806 11.068 1.00 92.69 106 ARG A O 1
ATOM 835 N N . LEU A 1 107 ? -3.885 -8.001 11.968 1.00 91.25 107 LEU A N 1
ATOM 836 C CA . LEU A 1 107 ? -4.477 -8.699 10.825 1.00 91.25 107 LEU A CA 1
ATOM 837 C C . LEU A 1 107 ? -4.484 -7.815 9.576 1.00 91.25 107 LEU A C 1
ATOM 839 O O . LEU A 1 107 ? -4.127 -8.280 8.498 1.00 91.25 107 LEU A O 1
ATOM 843 N N . ARG A 1 108 ? -4.787 -6.519 9.721 1.00 89.19 108 ARG A N 1
ATOM 844 C CA . ARG A 1 108 ? -4.743 -5.555 8.613 1.00 89.19 108 ARG A CA 1
ATOM 845 C C . ARG A 1 108 ? -3.353 -5.445 7.994 1.00 89.19 108 ARG A C 1
ATOM 847 O O . ARG A 1 108 ? -3.233 -5.425 6.774 1.00 89.19 108 ARG A O 1
ATOM 854 N N . ILE A 1 109 ? -2.313 -5.400 8.827 1.00 89.94 109 ILE A N 1
ATOM 855 C CA . ILE A 1 109 ? -0.919 -5.395 8.363 1.00 89.94 109 ILE A CA 1
ATOM 856 C C . ILE A 1 109 ? -0.609 -6.693 7.614 1.00 89.94 109 ILE A C 1
ATOM 858 O O . ILE A 1 109 ? -0.028 -6.644 6.535 1.00 89.94 109 ILE A O 1
ATOM 862 N N . LYS A 1 110 ? -1.035 -7.843 8.146 1.00 90.06 110 LYS A N 1
ATOM 863 C CA . LYS A 1 110 ? -0.822 -9.145 7.505 1.00 90.06 110 LYS A CA 1
ATOM 864 C C . LYS A 1 110 ? -1.455 -9.210 6.109 1.00 90.06 110 LYS A C 1
ATOM 866 O O . LYS A 1 110 ? -0.745 -9.500 5.154 1.00 90.06 110 LYS A O 1
ATOM 871 N N . VAL A 1 111 ? -2.734 -8.848 5.979 1.00 88.94 111 VAL A N 1
ATOM 872 C CA . VAL A 1 111 ? -3.430 -8.808 4.678 1.00 88.94 111 VAL A CA 1
ATOM 873 C C . VAL A 1 111 ? -2.762 -7.820 3.723 1.00 88.94 111 VAL A C 1
ATOM 875 O O . VAL A 1 111 ? -2.661 -8.090 2.531 1.00 88.94 111 VAL A O 1
ATOM 878 N N . SER A 1 112 ? -2.247 -6.697 4.232 1.00 87.44 112 SER A N 1
ATOM 879 C CA . SER A 1 112 ? -1.489 -5.744 3.415 1.00 87.44 112 SER A CA 1
ATOM 880 C C . SER A 1 112 ? -0.201 -6.335 2.859 1.00 87.44 112 SER A C 1
ATOM 882 O O . SER A 1 112 ? 0.132 -6.051 1.713 1.00 87.44 112 SER A O 1
ATOM 884 N N . ILE A 1 113 ? 0.519 -7.129 3.650 1.00 87.06 113 ILE A N 1
ATOM 885 C CA . ILE A 1 113 ? 1.741 -7.803 3.204 1.00 87.06 113 ILE A CA 1
ATOM 886 C C . ILE A 1 113 ? 1.391 -8.862 2.156 1.00 87.06 113 ILE A C 1
ATOM 888 O O . ILE A 1 113 ? 1.989 -8.869 1.088 1.00 87.06 113 ILE A O 1
ATOM 892 N N . GLU A 1 114 ? 0.390 -9.704 2.419 1.00 87.25 114 GLU A N 1
ATOM 893 C CA . GLU A 1 114 ? -0.063 -10.745 1.482 1.00 87.25 114 GLU A CA 1
ATOM 894 C C . GLU A 1 114 ? -0.520 -10.139 0.147 1.00 87.25 114 GLU A C 1
ATOM 896 O O . GLU A 1 114 ? -0.058 -10.551 -0.914 1.00 87.25 114 GLU A O 1
ATOM 901 N N . THR A 1 115 ? -1.330 -9.079 0.198 1.00 85.31 115 THR A N 1
ATOM 902 C CA . THR A 1 115 ? -1.780 -8.356 -1.002 1.00 85.31 115 THR A CA 1
ATOM 903 C C . THR A 1 115 ? -0.599 -7.744 -1.760 1.00 85.31 115 THR A C 1
ATOM 905 O O . THR A 1 115 ? -0.568 -7.781 -2.989 1.00 85.31 115 THR A O 1
ATOM 908 N N . ALA A 1 116 ? 0.393 -7.189 -1.054 1.00 85.12 116 ALA A N 1
ATOM 909 C CA . ALA A 1 116 ? 1.587 -6.640 -1.689 1.00 85.12 116 ALA A CA 1
ATOM 910 C C . ALA A 1 116 ? 2.405 -7.729 -2.400 1.00 85.12 116 ALA A C 1
ATOM 912 O O . ALA A 1 116 ? 2.863 -7.501 -3.517 1.00 85.12 116 ALA A O 1
ATOM 913 N N . GLU A 1 117 ? 2.554 -8.913 -1.794 1.00 85.31 117 GLU A N 1
ATOM 914 C CA . GLU A 1 117 ? 3.212 -10.070 -2.415 1.00 85.31 117 GLU A CA 1
ATOM 915 C C . GLU A 1 117 ? 2.485 -10.531 -3.685 1.00 85.31 117 GLU A C 1
ATOM 917 O O . GLU A 1 117 ? 3.125 -10.718 -4.720 1.00 85.31 117 GLU A O 1
ATOM 922 N N . GLU A 1 118 ? 1.155 -10.640 -3.650 1.00 85.50 118 GLU A N 1
ATOM 923 C CA . GLU A 1 118 ? 0.340 -10.990 -4.823 1.00 85.50 118 GLU A CA 1
ATOM 924 C C . GLU A 1 118 ? 0.481 -9.961 -5.955 1.00 85.50 118 GLU A C 1
ATOM 926 O O . GLU A 1 118 ? 0.525 -10.311 -7.137 1.00 85.50 118 GLU A O 1
ATOM 931 N N . GLN A 1 119 ? 0.606 -8.680 -5.602 1.00 84.81 119 GLN A N 1
ATOM 932 C CA . GLN A 1 119 ? 0.753 -7.588 -6.562 1.00 84.81 119 GLN A CA 1
ATOM 933 C C . GLN A 1 119 ? 2.171 -7.451 -7.131 1.00 84.81 119 GLN A C 1
ATOM 935 O O . GLN A 1 119 ? 2.331 -6.787 -8.158 1.00 84.81 119 GLN A O 1
ATOM 940 N N . LYS A 1 120 ? 3.199 -8.093 -6.550 1.00 85.50 120 LYS A N 1
ATOM 941 C CA . LYS A 1 120 ? 4.596 -7.966 -7.020 1.00 85.50 120 LYS A CA 1
ATOM 942 C C . LYS A 1 120 ? 4.760 -8.272 -8.504 1.00 85.50 120 LYS A C 1
ATOM 944 O O . LYS A 1 120 ? 5.488 -7.560 -9.192 1.00 85.50 120 LYS A O 1
ATOM 949 N N . GLY A 1 121 ? 4.090 -9.313 -9.003 1.00 85.81 121 GLY A N 1
ATOM 950 C CA . GLY A 1 121 ? 4.162 -9.699 -10.416 1.00 85.81 121 GLY A CA 1
ATOM 951 C C . GLY A 1 121 ? 3.633 -8.605 -11.345 1.00 85.81 121 GLY A C 1
ATOM 952 O O . GLY A 1 121 ? 4.301 -8.232 -12.307 1.00 85.81 121 GLY A O 1
ATOM 953 N N . LEU A 1 122 ? 2.480 -8.033 -10.999 1.00 87.88 122 LEU A N 1
ATOM 954 C CA . LEU A 1 122 ? 1.839 -6.965 -11.764 1.00 87.88 122 LEU A CA 1
ATOM 955 C C . LEU A 1 122 ? 2.633 -5.652 -11.697 1.00 87.88 122 LEU A C 1
ATOM 957 O O . LEU A 1 122 ? 2.837 -4.991 -12.713 1.00 87.88 122 LEU A O 1
ATOM 961 N N . VAL A 1 123 ? 3.137 -5.289 -10.512 1.00 88.50 123 VAL A N 1
ATOM 962 C CA . VAL A 1 123 ? 4.015 -4.121 -10.342 1.00 88.50 123 VAL A CA 1
ATOM 963 C C . VAL A 1 123 ? 5.269 -4.278 -11.197 1.00 88.50 123 VAL A C 1
ATOM 965 O O . VAL A 1 123 ? 5.642 -3.348 -11.910 1.00 88.50 123 VAL A O 1
ATOM 968 N N . ARG A 1 124 ? 5.884 -5.466 -11.193 1.00 90.56 124 ARG A N 1
ATOM 969 C CA . ARG A 1 124 ? 7.045 -5.767 -12.035 1.00 90.56 124 ARG A CA 1
ATOM 970 C C . ARG A 1 124 ? 6.724 -5.635 -13.523 1.00 90.56 124 ARG A C 1
ATOM 972 O O . ARG A 1 124 ? 7.523 -5.059 -14.254 1.00 90.56 124 ARG A O 1
ATOM 979 N N . GLU A 1 125 ? 5.584 -6.141 -13.980 1.00 90.00 125 GLU A N 1
ATOM 980 C CA . GLU A 1 125 ? 5.153 -6.029 -15.380 1.00 90.00 125 GLU A CA 1
ATOM 981 C C . GLU A 1 125 ? 4.978 -4.564 -15.814 1.00 90.00 125 GLU A C 1
ATOM 983 O O . GLU A 1 125 ? 5.515 -4.137 -16.843 1.00 90.00 125 GLU A O 1
ATOM 988 N N . HIS A 1 126 ? 4.293 -3.759 -15.000 1.00 90.75 126 HIS A 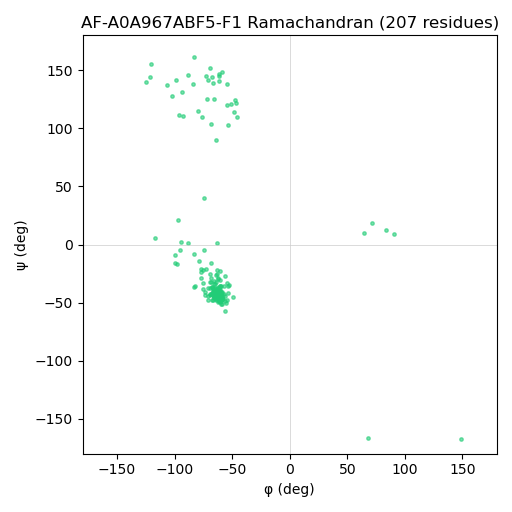N 1
ATOM 989 C CA . HIS A 1 126 ? 4.107 -2.337 -15.277 1.00 90.75 126 HIS A CA 1
ATOM 990 C C . HIS A 1 126 ? 5.421 -1.557 -15.218 1.00 90.75 126 HIS A C 1
ATOM 992 O O . HIS A 1 126 ? 5.682 -0.751 -16.111 1.00 90.75 126 HIS A O 1
ATOM 998 N N . ALA A 1 127 ? 6.286 -1.834 -14.240 1.00 91.00 127 ALA A N 1
ATOM 999 C CA . ALA A 1 127 ? 7.613 -1.233 -14.162 1.00 91.00 127 ALA A CA 1
ATOM 1000 C C . ALA A 1 127 ? 8.431 -1.541 -15.427 1.00 91.00 127 ALA A C 1
ATOM 1002 O O . ALA A 1 127 ? 8.987 -0.632 -16.042 1.00 91.00 127 ALA A O 1
ATOM 1003 N N . ARG A 1 128 ? 8.444 -2.800 -15.885 1.00 92.50 128 ARG A N 1
ATOM 1004 C CA . ARG A 1 128 ? 9.121 -3.193 -17.134 1.00 92.50 128 ARG A CA 1
ATOM 1005 C C . ARG A 1 128 ? 8.537 -2.490 -18.359 1.00 92.50 128 ARG A C 1
ATOM 1007 O O . ARG A 1 128 ? 9.292 -2.072 -19.229 1.00 92.50 128 ARG A O 1
ATOM 1014 N N . THR A 1 129 ? 7.220 -2.302 -18.409 1.00 91.75 129 THR A N 1
ATOM 1015 C CA . THR A 1 129 ? 6.558 -1.543 -19.484 1.00 91.75 129 THR A CA 1
ATOM 1016 C C . THR A 1 129 ? 7.017 -0.083 -19.504 1.00 91.75 129 THR A C 1
ATOM 1018 O O . THR A 1 129 ? 7.335 0.451 -20.567 1.00 91.75 129 THR A O 1
ATOM 1021 N N . VAL A 1 130 ? 7.108 0.553 -18.332 1.00 90.38 130 VAL A N 1
ATOM 1022 C CA . VAL A 1 130 ? 7.631 1.921 -18.195 1.00 90.38 130 VAL A CA 1
ATOM 1023 C C . VAL A 1 13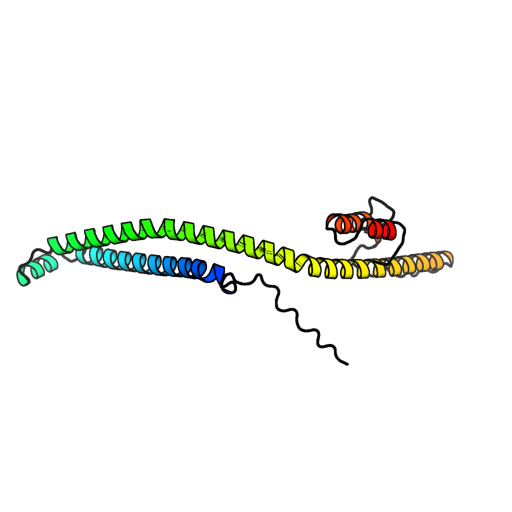0 ? 9.081 1.988 -18.665 1.00 90.38 130 VAL A C 1
ATOM 1025 O O . VAL A 1 130 ? 9.408 2.839 -19.490 1.00 90.38 130 VAL A O 1
ATOM 1028 N N . LEU A 1 131 ? 9.935 1.063 -18.216 1.00 90.75 131 LEU A N 1
ATOM 1029 C CA . LEU A 1 131 ? 11.333 1.014 -18.640 1.00 90.75 131 LEU A CA 1
ATOM 1030 C C . LEU A 1 131 ? 11.460 0.838 -20.158 1.00 90.75 131 LEU A C 1
ATOM 1032 O O . LEU A 1 131 ? 12.236 1.555 -20.783 1.00 90.75 131 LEU A O 1
ATOM 1036 N N . GLN A 1 132 ? 10.658 -0.035 -20.775 1.00 90.12 132 GLN A N 1
ATOM 1037 C CA . GLN A 1 132 ? 10.646 -0.195 -22.231 1.00 90.12 132 GLN A CA 1
ATOM 1038 C C . GLN A 1 132 ? 10.285 1.115 -22.944 1.00 90.12 132 GLN A C 1
ATOM 1040 O O . GLN A 1 132 ? 10.934 1.485 -23.922 1.00 90.12 132 GLN A O 1
ATOM 1045 N N . GLY A 1 133 ? 9.273 1.835 -22.449 1.00 87.94 133 GLY A N 1
ATOM 1046 C CA . GLY A 1 133 ? 8.887 3.141 -22.982 1.00 87.94 133 GLY A CA 1
ATOM 1047 C C . GLY A 1 133 ? 10.015 4.169 -22.879 1.00 87.94 133 GLY A C 1
ATOM 1048 O O . GLY A 1 133 ? 10.316 4.858 -23.853 1.00 87.94 133 GLY A O 1
ATOM 1049 N N . LEU A 1 134 ? 10.695 4.221 -21.732 1.00 87.19 134 LEU A N 1
ATOM 1050 C CA . LEU A 1 134 ? 11.837 5.109 -21.517 1.00 87.19 134 LEU A CA 1
ATOM 1051 C C . LEU A 1 134 ? 13.002 4.772 -22.463 1.00 87.19 134 LEU A C 1
ATOM 1053 O O . LEU A 1 134 ? 13.589 5.677 -23.054 1.00 87.19 134 LEU A O 1
ATOM 1057 N N . LEU A 1 135 ? 13.318 3.488 -22.661 1.00 87.44 135 LEU A N 1
ATOM 1058 C CA . LEU A 1 135 ? 14.374 3.047 -23.583 1.00 87.44 135 LEU A CA 1
ATOM 1059 C C . LEU A 1 135 ? 14.076 3.443 -25.039 1.00 87.44 135 LEU A C 1
ATOM 1061 O O . LEU A 1 135 ? 14.982 3.864 -25.761 1.00 87.44 135 LEU A O 1
ATOM 1065 N N . LEU A 1 136 ? 12.813 3.359 -25.468 1.00 86.94 136 LEU A N 1
ATOM 1066 C CA . LEU A 1 136 ? 12.392 3.797 -26.804 1.00 86.94 136 LEU A CA 1
ATOM 1067 C C . LEU A 1 136 ? 12.546 5.309 -26.984 1.00 86.94 136 LEU A C 1
ATOM 1069 O O . LEU A 1 136 ? 13.070 5.757 -28.006 1.00 86.94 136 LEU A O 1
ATOM 1073 N N . ILE A 1 137 ? 12.148 6.093 -25.978 1.00 85.44 137 ILE A N 1
ATOM 1074 C CA . ILE A 1 137 ? 12.370 7.544 -25.966 1.00 85.44 137 ILE A CA 1
ATOM 1075 C C . ILE A 1 137 ? 13.873 7.839 -26.047 1.00 85.44 137 ILE A C 1
ATOM 1077 O O . ILE A 1 137 ? 14.290 8.694 -26.831 1.00 85.44 137 ILE A O 1
ATOM 1081 N N . GLN A 1 138 ? 14.706 7.074 -25.332 1.00 83.31 138 GLN A N 1
ATOM 1082 C CA . GLN A 1 138 ? 16.157 7.238 -25.390 1.00 83.31 138 GLN A CA 1
ATOM 1083 C C . GLN A 1 138 ? 16.735 7.006 -26.771 1.00 83.31 138 GLN A C 1
ATOM 1085 O O . GLN A 1 138 ? 17.574 7.782 -27.238 1.00 83.31 138 GLN A O 1
ATOM 1090 N N . GLN A 1 139 ? 16.287 5.946 -27.428 1.00 84.56 139 GLN A N 1
ATOM 1091 C CA . GLN A 1 139 ? 16.705 5.641 -28.783 1.00 84.56 139 GLN A CA 1
ATOM 1092 C C . GLN A 1 139 ? 16.290 6.753 -29.757 1.00 84.56 139 GLN A C 1
ATOM 1094 O O . GLN A 1 139 ? 17.110 7.180 -30.572 1.00 84.56 139 GLN A O 1
ATOM 1099 N N . GLY A 1 140 ? 15.058 7.259 -29.639 1.00 85.44 140 GLY A N 1
ATOM 1100 C CA . GLY A 1 140 ? 14.558 8.373 -30.446 1.00 85.44 140 GLY A CA 1
ATOM 1101 C C . GLY A 1 140 ? 15.386 9.646 -30.264 1.00 85.44 140 GLY A C 1
ATOM 1102 O O . GLY A 1 140 ? 15.855 10.223 -31.244 1.00 85.44 140 GLY A O 1
ATOM 1103 N N . ASN A 1 141 ? 15.657 10.035 -29.017 1.00 84.94 141 ASN A N 1
ATOM 1104 C CA . ASN A 1 141 ? 16.419 11.245 -28.711 1.00 84.94 141 ASN A CA 1
ATOM 1105 C C . ASN A 1 141 ? 17.888 11.158 -29.144 1.00 84.94 141 ASN A C 1
ATOM 1107 O O . ASN A 1 141 ? 18.406 12.135 -29.679 1.00 84.94 141 ASN A O 1
ATOM 1111 N N . LYS A 1 142 ? 18.538 9.988 -29.031 1.00 82.06 142 LYS A N 1
ATOM 1112 C CA . LYS A 1 142 ? 19.872 9.771 -29.630 1.00 82.06 142 LYS A CA 1
ATOM 1113 C C . LYS A 1 142 ? 19.849 9.948 -31.155 1.00 82.06 142 LYS A C 1
ATOM 1115 O O . LYS A 1 142 ? 20.816 10.431 -31.739 1.00 82.06 142 LYS A O 1
ATOM 1120 N N . GLY A 1 143 ? 18.760 9.552 -31.818 1.00 85.44 143 GLY A N 1
ATOM 1121 C CA . GLY A 1 143 ? 18.564 9.777 -33.253 1.00 85.44 143 GLY A CA 1
ATOM 1122 C C . GLY A 1 143 ? 18.424 11.261 -33.604 1.00 85.44 143 GLY A C 1
ATOM 1123 O O . GLY A 1 143 ? 19.077 11.732 -34.536 1.00 85.44 143 GLY A O 1
ATOM 1124 N N . ILE A 1 144 ? 17.626 11.998 -32.826 1.00 86.00 144 ILE A N 1
ATOM 1125 C CA . ILE A 1 144 ? 17.449 13.451 -32.965 1.00 86.00 144 ILE A CA 1
ATOM 1126 C C . ILE A 1 144 ? 18.784 14.179 -32.780 1.00 86.00 144 ILE A C 1
ATOM 1128 O O . ILE A 1 144 ? 19.144 15.008 -33.610 1.00 86.00 144 ILE A O 1
ATOM 1132 N N . GLU A 1 145 ? 19.550 13.837 -31.744 1.00 84.19 145 GLU A N 1
ATOM 1133 C CA . GLU 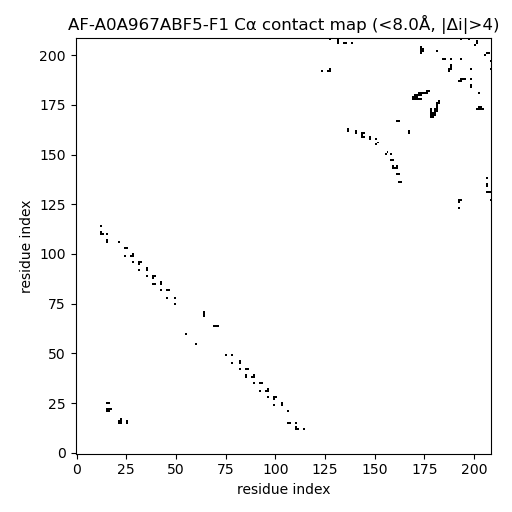A 1 145 ? 20.857 14.438 -31.465 1.00 84.19 145 GLU A CA 1
ATOM 1134 C C . GLU A 1 145 ? 21.839 14.241 -32.628 1.00 84.19 145 GLU A C 1
ATOM 1136 O O . GLU A 1 145 ? 22.446 15.203 -33.101 1.00 84.19 145 GLU A O 1
ATOM 1141 N N . ARG A 1 146 ? 21.933 13.016 -33.163 1.00 86.25 146 ARG A N 1
ATOM 1142 C CA . ARG A 1 146 ? 22.767 12.721 -34.341 1.00 86.25 146 ARG A CA 1
ATOM 1143 C C . ARG A 1 146 ? 22.344 13.531 -35.564 1.00 86.25 146 ARG A C 1
ATOM 1145 O O . ARG A 1 146 ? 23.202 14.022 -36.293 1.00 86.25 146 ARG A O 1
ATOM 1152 N N . LEU A 1 147 ? 21.039 13.687 -35.788 1.00 88.62 147 LEU A N 1
ATOM 1153 C CA . LEU A 1 147 ? 20.515 14.495 -36.888 1.00 88.62 147 LEU A CA 1
ATOM 1154 C C . LEU A 1 147 ? 20.846 15.981 -36.699 1.00 88.62 147 LEU A C 1
ATOM 1156 O O . LEU A 1 147 ? 21.262 16.637 -37.651 1.00 88.62 147 LEU A O 1
ATOM 1160 N N . CYS A 1 148 ? 20.689 16.509 -35.485 1.00 87.75 148 CYS A N 1
ATOM 1161 C CA . CYS A 1 148 ? 21.053 17.881 -35.141 1.00 87.75 148 CYS A CA 1
ATOM 1162 C C . CYS A 1 148 ? 22.549 18.138 -35.345 1.00 87.75 148 CYS A C 1
ATOM 1164 O O . CYS A 1 148 ? 22.906 19.168 -35.914 1.00 87.75 148 CYS A O 1
ATOM 1166 N N . GLN A 1 149 ? 23.413 17.194 -34.964 1.00 87.31 149 GLN A N 1
ATOM 1167 C CA . GLN A 1 149 ? 24.851 17.296 -35.206 1.00 87.31 149 GLN A CA 1
ATOM 1168 C C . GLN A 1 149 ? 25.174 17.289 -36.707 1.00 87.31 149 GLN A C 1
ATOM 1170 O O . GLN A 1 149 ? 25.860 18.186 -37.182 1.00 87.31 149 GLN A O 1
ATOM 1175 N N . ALA A 1 150 ? 24.596 16.367 -37.481 1.00 89.12 150 ALA A N 1
ATOM 1176 C CA . ALA A 1 150 ? 24.784 16.343 -38.933 1.00 89.12 150 ALA A CA 1
ATOM 1177 C C . ALA A 1 150 ? 24.288 17.636 -39.611 1.00 89.12 150 ALA A C 1
ATOM 1179 O O . ALA A 1 150 ? 24.916 18.151 -40.532 1.00 89.12 150 ALA A O 1
ATOM 1180 N N . ARG A 1 151 ? 23.168 18.199 -39.141 1.00 91.12 151 ARG A N 1
ATOM 1181 C CA . ARG A 1 151 ? 22.644 19.492 -39.609 1.00 91.12 151 ARG A CA 1
ATOM 1182 C C . ARG A 1 151 ? 23.574 20.651 -39.253 1.00 91.12 151 AR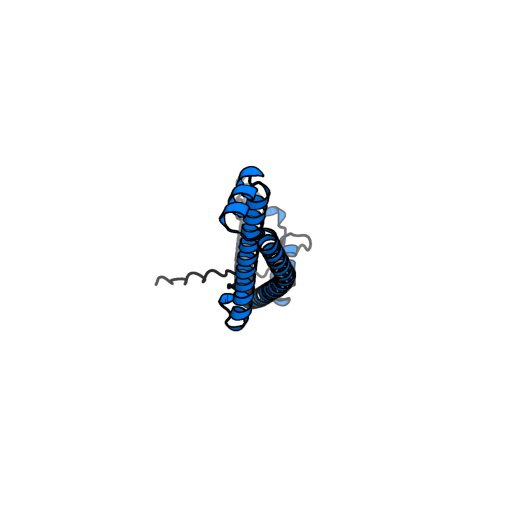G A C 1
ATOM 1184 O O . ARG A 1 151 ? 23.791 21.521 -40.093 1.00 91.12 151 ARG A O 1
ATOM 1191 N N . LYS A 1 152 ? 24.150 20.649 -38.051 1.00 89.88 152 LYS A N 1
ATOM 1192 C CA . LYS A 1 152 ? 25.159 21.630 -37.635 1.00 89.88 152 LYS A CA 1
ATOM 1193 C C . LYS A 1 152 ? 26.369 21.605 -38.562 1.00 89.88 152 LYS A C 1
ATOM 1195 O O . LYS A 1 152 ? 26.802 22.657 -39.021 1.00 89.88 152 LYS A O 1
ATOM 1200 N N . ASP A 1 153 ? 26.863 20.410 -38.876 1.00 91.69 153 ASP A N 1
ATOM 1201 C CA . ASP A 1 153 ? 28.015 20.215 -39.762 1.00 91.69 153 ASP A CA 1
ATOM 1202 C C . ASP A 1 153 ? 27.727 20.705 -41.196 1.00 91.69 153 ASP A C 1
ATOM 1204 O O . ASP A 1 153 ? 28.632 21.133 -41.907 1.00 91.69 153 ASP A O 1
ATOM 1208 N N . LEU A 1 154 ? 26.452 20.711 -41.601 1.00 92.25 154 LEU A N 1
ATOM 1209 C CA . LEU A 1 154 ? 25.961 21.261 -42.870 1.00 92.25 154 LEU A CA 1
ATOM 1210 C C . LEU A 1 154 ? 25.602 22.762 -42.811 1.00 92.25 154 LEU A C 1
ATOM 1212 O O . LEU A 1 154 ? 25.150 23.316 -43.812 1.00 92.25 154 LEU A O 1
ATOM 1216 N N . GLY A 1 155 ? 25.780 23.428 -41.665 1.00 91.94 155 GLY A N 1
ATOM 1217 C CA . GLY A 1 155 ? 25.544 24.867 -41.499 1.00 91.94 155 GLY A CA 1
ATOM 1218 C C . GLY A 1 155 ? 24.093 25.280 -41.221 1.00 91.94 155 GLY A C 1
ATOM 1219 O O . GLY A 1 155 ? 23.782 26.469 -41.289 1.00 91.94 155 GLY A O 1
ATOM 1220 N N . TYR A 1 156 ? 23.195 24.344 -40.898 1.00 88.81 156 TYR A N 1
ATOM 1221 C CA . TYR A 1 156 ? 21.831 24.687 -40.478 1.00 88.81 156 TYR A CA 1
ATOM 1222 C C . TYR A 1 156 ? 21.824 25.318 -39.076 1.00 88.81 156 TYR A C 1
ATOM 1224 O O . TYR A 1 156 ? 22.542 24.881 -38.179 1.00 88.81 156 TYR A O 1
ATOM 1232 N N . THR A 1 157 ? 20.965 26.319 -38.869 1.00 83.19 157 THR A N 1
ATOM 1233 C CA . THR A 1 157 ? 20.809 27.038 -37.588 1.00 83.19 157 THR A CA 1
ATOM 1234 C C . THR A 1 157 ? 19.644 26.534 -36.732 1.00 83.19 157 THR A C 1
ATOM 1236 O O . THR A 1 157 ? 19.598 26.820 -35.538 1.00 83.19 157 THR A O 1
ATOM 1239 N N . GLU A 1 158 ? 18.714 25.780 -37.322 1.00 81.25 158 GLU A N 1
ATOM 1240 C CA . GLU A 1 158 ? 17.559 25.199 -36.630 1.00 81.25 158 GLU A CA 1
ATOM 1241 C C . GLU A 1 158 ? 17.843 23.776 -36.140 1.00 81.25 158 GLU A C 1
ATOM 1243 O O . GLU A 1 158 ? 18.260 22.903 -36.918 1.00 81.25 158 GLU A O 1
ATOM 1248 N N . TYR A 1 159 ? 17.525 23.536 -34.865 1.00 78.75 159 TYR A N 1
ATOM 1249 C CA . TYR A 1 159 ? 17.717 22.262 -34.181 1.00 78.75 159 TYR A CA 1
ATOM 1250 C C . TYR A 1 159 ? 16.400 21.714 -33.648 1.00 78.75 159 TYR A C 1
ATOM 1252 O O . TYR A 1 159 ? 15.535 22.448 -33.177 1.00 78.75 159 TYR A O 1
ATOM 1260 N N . PHE A 1 160 ? 16.277 20.395 -33.698 1.00 81.44 160 PHE A N 1
ATOM 1261 C CA . PHE A 1 160 ? 15.182 19.678 -33.071 1.00 81.44 160 PHE A CA 1
ATOM 1262 C C . PHE A 1 160 ? 15.501 19.441 -31.596 1.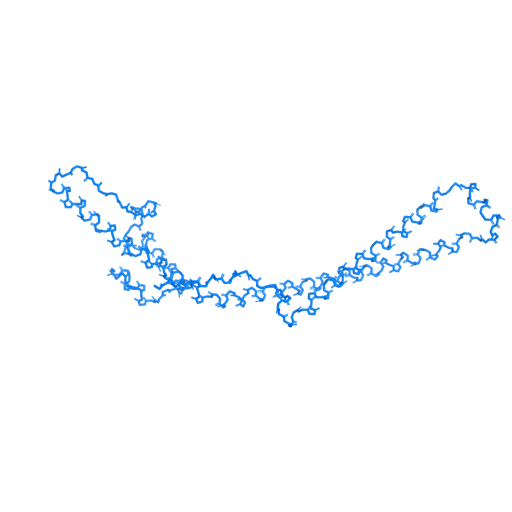00 81.44 160 PHE A C 1
ATOM 1264 O O . PHE A 1 160 ? 16.627 19.087 -31.238 1.00 81.44 160 PHE A O 1
ATOM 1271 N N . HIS A 1 161 ? 14.494 19.619 -30.747 1.00 77.00 161 HIS A N 1
ATOM 1272 C CA . HIS A 1 161 ? 14.608 19.361 -29.319 1.00 77.00 161 HIS A CA 1
ATOM 1273 C C . HIS A 1 161 ? 14.278 17.896 -28.997 1.00 77.00 161 HIS A C 1
ATOM 1275 O O . HIS A 1 161 ? 13.415 17.309 -29.659 1.00 77.00 161 HIS A O 1
ATOM 1281 N N . PRO A 1 162 ? 14.940 17.296 -27.991 1.00 73.44 162 PRO A N 1
ATOM 1282 C CA . PRO A 1 162 ? 14.586 15.966 -27.515 1.00 73.44 162 PRO A CA 1
ATOM 1283 C C . PRO A 1 162 ? 13.151 15.948 -26.970 1.00 73.44 162 PRO A C 1
ATOM 1285 O O . PRO A 1 162 ? 12.664 16.927 -26.404 1.00 73.44 162 PRO A O 1
ATOM 1288 N N . VAL A 1 163 ? 12.476 14.815 -27.138 1.00 74.62 163 VAL A N 1
ATOM 1289 C CA . VAL A 1 163 ? 11.101 14.576 -26.690 1.00 74.62 163 VAL A CA 1
ATOM 1290 C C . VAL A 1 163 ? 11.146 13.746 -25.410 1.00 74.62 163 VAL A C 1
ATOM 1292 O O . VAL A 1 163 ? 11.774 12.693 -25.396 1.00 74.62 163 VAL A O 1
ATOM 1295 N N . GLY A 1 164 ? 10.481 14.164 -24.332 1.00 68.00 164 GLY A N 1
ATOM 1296 C CA . GLY A 1 164 ? 10.418 13.369 -23.099 1.00 68.00 164 GLY A CA 1
ATOM 1297 C C . GLY A 1 164 ? 10.328 14.200 -21.823 1.00 68.00 164 GLY A C 1
ATOM 1298 O O . GLY A 1 164 ? 10.065 15.400 -21.867 1.00 68.00 164 GLY A O 1
ATOM 1299 N N . LEU A 1 165 ? 10.527 13.537 -20.680 1.00 61.72 165 LEU A N 1
ATOM 1300 C CA . LEU A 1 165 ? 10.556 14.185 -19.368 1.00 61.72 165 LEU A CA 1
ATOM 1301 C C . LEU A 1 165 ? 11.766 15.132 -19.283 1.00 61.72 165 LEU A C 1
ATOM 1303 O O . LEU A 1 165 ? 12.902 14.732 -19.540 1.00 61.72 165 LEU A O 1
ATOM 1307 N N . SER A 1 166 ? 11.493 16.394 -18.955 1.00 58.28 166 SER A N 1
ATOM 1308 C CA . SER A 1 166 ? 12.477 17.478 -18.840 1.00 58.28 166 SER A CA 1
ATOM 1309 C C . SER A 1 166 ? 13.348 17.323 -17.574 1.00 58.28 166 SER A C 1
ATOM 1311 O O . SER A 1 166 ? 12.860 16.835 -16.556 1.00 58.28 166 SER A O 1
ATOM 1313 N N . ASP A 1 167 ? 14.638 17.680 -17.575 1.00 66.19 167 ASP A N 1
ATOM 1314 C CA . ASP A 1 167 ? 15.480 18.046 -18.724 1.00 66.19 167 ASP A CA 1
ATOM 1315 C C . ASP A 1 167 ? 16.293 16.844 -19.205 1.00 66.19 167 ASP A C 1
ATOM 1317 O O . ASP A 1 167 ? 17.215 16.373 -18.544 1.00 66.19 167 ASP A O 1
ATOM 1321 N N . TRP A 1 168 ? 15.955 16.354 -20.398 1.00 67.31 168 TRP A N 1
ATOM 1322 C CA . TRP A 1 168 ? 16.551 15.172 -21.021 1.00 67.31 168 TRP A CA 1
ATOM 1323 C C . TRP A 1 168 ? 18.084 15.214 -21.121 1.00 67.31 168 TRP A C 1
ATOM 1325 O O . TRP A 1 168 ? 18.756 14.202 -20.935 1.00 67.31 168 TRP A O 1
ATOM 1335 N N . ASN A 1 169 ? 18.647 16.398 -21.364 1.00 67.06 169 ASN A N 1
ATOM 1336 C CA . ASN A 1 169 ? 20.096 16.595 -21.450 1.00 67.06 169 ASN A CA 1
ATOM 1337 C C . ASN A 1 169 ? 20.810 16.284 -20.122 1.00 67.06 169 ASN A C 1
ATOM 1339 O O . ASN A 1 169 ? 21.993 15.963 -20.120 1.00 67.06 169 ASN A O 1
ATOM 1343 N N . GLU A 1 170 ? 20.092 16.328 -18.998 1.00 72.56 170 GLU A N 1
ATOM 1344 C CA . GLU A 1 170 ? 20.617 15.992 -17.673 1.00 72.56 170 GLU A CA 1
ATOM 1345 C C . GLU A 1 170 ? 20.598 14.486 -17.388 1.00 72.56 170 GLU A C 1
ATOM 1347 O O . GLU A 1 170 ? 21.117 14.043 -16.363 1.00 72.56 170 GLU A O 1
ATOM 1352 N N . TRP A 1 171 ? 19.982 13.674 -18.256 1.00 77.12 171 TRP A N 1
ATOM 1353 C CA . TRP A 1 171 ? 19.879 12.238 -18.017 1.00 77.12 171 TRP A CA 1
ATOM 1354 C C . TRP A 1 171 ? 21.189 11.489 -18.275 1.00 77.12 171 TRP A C 1
ATOM 1356 O O . TRP A 1 171 ? 21.389 10.417 -17.701 1.00 77.12 171 TRP A O 1
ATOM 1366 N N . GLY A 1 172 ? 22.085 12.064 -19.082 1.00 78.44 172 GLY A N 1
ATOM 1367 C CA . GLY A 1 172 ? 23.398 11.505 -19.413 1.00 78.44 172 GLY A CA 1
ATOM 1368 C C . GLY A 1 172 ? 23.341 10.227 -20.262 1.00 78.44 172 GLY A C 1
ATOM 1369 O O . GLY A 1 172 ? 22.313 9.876 -20.839 1.00 78.44 172 GLY A O 1
ATOM 1370 N N . ASN A 1 173 ? 24.472 9.527 -20.363 1.00 78.25 173 ASN A N 1
ATOM 1371 C CA . ASN A 1 173 ? 24.595 8.273 -21.114 1.00 78.25 173 ASN A CA 1
ATOM 1372 C C . ASN A 1 173 ? 24.502 7.056 -20.190 1.00 78.25 173 ASN A C 1
ATOM 1374 O O . ASN A 1 173 ? 25.125 7.056 -19.142 1.00 78.25 173 ASN A O 1
ATOM 1378 N N . MET A 1 174 ? 23.839 5.974 -20.618 1.00 78.44 174 MET A N 1
ATOM 1379 C CA . MET A 1 174 ? 23.737 4.729 -19.827 1.00 78.44 174 MET A CA 1
ATOM 1380 C C . MET A 1 174 ? 25.092 4.116 -19.426 1.00 78.44 174 MET A C 1
ATOM 1382 O O . MET A 1 174 ? 25.166 3.417 -18.421 1.00 78.44 174 MET A O 1
ATOM 1386 N N . GLU A 1 175 ? 26.144 4.365 -20.210 1.00 80.19 175 GLU A N 1
ATOM 1387 C CA . GLU A 1 175 ? 27.515 3.905 -19.941 1.00 80.19 175 GLU A CA 1
ATOM 1388 C C . GLU A 1 175 ? 28.214 4.739 -18.854 1.00 80.19 175 GLU A C 1
ATOM 1390 O O . GLU A 1 175 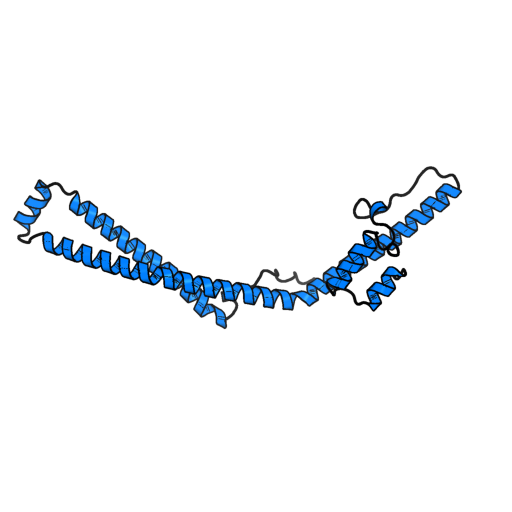? 29.138 4.265 -18.194 1.00 80.19 175 GLU A O 1
ATOM 1395 N N . ASP A 1 176 ? 27.769 5.981 -18.648 1.00 83.88 176 ASP A N 1
ATOM 1396 C CA . ASP A 1 176 ? 28.279 6.847 -17.596 1.00 83.88 176 ASP A CA 1
ATOM 1397 C C . ASP A 1 176 ? 27.638 6.450 -16.267 1.00 83.88 176 ASP A C 1
ATOM 1399 O O . ASP A 1 176 ? 26.431 6.604 -16.056 1.00 83.88 176 ASP A O 1
ATOM 1403 N N . SER A 1 177 ? 28.475 5.956 -15.354 1.00 80.00 177 SER A N 1
ATOM 1404 C CA . SER A 1 177 ? 28.059 5.466 -14.042 1.00 80.00 177 SER A CA 1
ATOM 1405 C C . SER A 1 177 ? 27.379 6.535 -13.179 1.00 80.00 177 SER A C 1
ATOM 1407 O O . SER A 1 177 ? 26.595 6.168 -12.298 1.00 80.00 177 SER A O 1
ATOM 1409 N N . THR A 1 178 ? 27.635 7.819 -13.458 1.00 84.12 178 THR A N 1
ATOM 1410 C CA . THR A 1 178 ? 27.084 8.986 -12.752 1.00 84.12 178 THR A CA 1
ATOM 1411 C C . THR A 1 178 ? 25.835 9.575 -13.409 1.00 84.12 178 THR A C 1
ATOM 1413 O O . THR A 1 178 ? 25.200 10.465 -12.845 1.00 84.12 178 THR A O 1
ATOM 1416 N N . SER A 1 179 ? 25.443 9.059 -14.576 1.00 87.81 179 SER A N 1
ATOM 1417 C CA . SER A 1 179 ? 24.242 9.499 -15.281 1.00 87.81 179 SER A CA 1
ATOM 1418 C C . SER A 1 179 ? 22.958 9.089 -14.555 1.00 87.81 179 SER A C 1
ATOM 1420 O O . SER A 1 179 ? 22.890 8.034 -13.911 1.00 87.81 179 SER A O 1
ATOM 1422 N N . ARG A 1 180 ? 21.884 9.873 -14.733 1.00 86.69 180 ARG A N 1
ATOM 1423 C CA . ARG A 1 180 ? 20.552 9.501 -14.221 1.00 86.69 180 ARG A CA 1
ATOM 1424 C C . ARG A 1 180 ? 20.067 8.186 -14.832 1.00 86.69 180 ARG A C 1
ATOM 1426 O O . ARG A 1 180 ? 19.383 7.422 -14.160 1.00 86.69 180 ARG A O 1
ATOM 1433 N N . TRP A 1 181 ? 20.467 7.885 -16.068 1.00 87.00 181 TRP A N 1
ATOM 1434 C CA . TRP A 1 181 ? 20.194 6.599 -16.709 1.00 87.00 181 TRP A CA 1
ATOM 1435 C C . TRP A 1 181 ? 20.814 5.408 -15.986 1.00 87.00 181 TRP A C 1
ATOM 1437 O O . TRP A 1 181 ? 20.118 4.428 -15.726 1.00 87.00 181 TRP A O 1
ATOM 1447 N N . SER A 1 182 ? 22.100 5.490 -15.649 1.00 86.44 182 SER A N 1
ATOM 1448 C CA . SER A 1 182 ? 22.800 4.449 -14.889 1.00 86.44 182 SER A CA 1
ATOM 1449 C C . SER A 1 182 ? 22.182 4.270 -13.501 1.00 86.44 182 SER A C 1
ATOM 1451 O O . SER A 1 182 ? 21.947 3.139 -13.072 1.00 86.44 182 SER A O 1
ATOM 1453 N N . MET A 1 183 ? 21.858 5.374 -12.819 1.00 89.56 183 MET A N 1
ATOM 1454 C CA . MET A 1 183 ? 21.191 5.333 -11.514 1.00 89.56 183 MET A CA 1
ATOM 1455 C C . MET A 1 183 ? 19.822 4.654 -11.599 1.00 89.56 183 MET A C 1
ATOM 1457 O O . MET A 1 183 ? 19.562 3.718 -10.850 1.00 89.56 183 MET A O 1
ATOM 1461 N N . MET A 1 184 ? 18.986 5.046 -12.562 1.00 90.25 184 MET A N 1
ATOM 1462 C CA . MET A 1 184 ? 17.671 4.438 -12.757 1.00 90.25 184 MET A CA 1
ATOM 1463 C C . MET A 1 184 ? 17.781 2.947 -13.106 1.00 90.25 184 MET A C 1
ATOM 1465 O O . MET A 1 184 ? 17.081 2.126 -12.524 1.00 90.25 184 MET A O 1
ATOM 1469 N N . LEU A 1 185 ? 18.671 2.552 -14.022 1.00 91.12 185 LEU A N 1
ATOM 1470 C CA . LEU A 1 185 ? 18.864 1.133 -14.350 1.00 91.12 185 LEU A CA 1
ATOM 1471 C C . LEU A 1 185 ? 19.300 0.315 -13.127 1.00 91.12 185 LEU A C 1
ATOM 1473 O O . LEU A 1 185 ? 18.849 -0.821 -12.961 1.00 91.12 185 LEU A O 1
ATOM 1477 N N . ARG A 1 186 ? 20.115 0.903 -12.245 1.00 91.44 186 ARG A N 1
ATOM 1478 C CA . ARG A 1 186 ? 20.505 0.285 -10.977 1.00 91.44 186 ARG A CA 1
ATOM 1479 C C . ARG A 1 186 ? 19.321 0.128 -10.030 1.00 91.44 186 ARG A C 1
ATOM 1481 O O . ARG A 1 186 ? 19.153 -0.956 -9.488 1.00 91.44 186 ARG A O 1
ATOM 1488 N N . GLU A 1 187 ? 18.461 1.134 -9.896 1.00 92.44 187 GLU A N 1
ATOM 1489 C CA . GLU A 1 187 ? 17.231 1.033 -9.095 1.00 92.44 187 GLU A CA 1
ATOM 1490 C C . GLU A 1 187 ? 16.312 -0.087 -9.606 1.00 92.44 187 GLU A C 1
ATOM 1492 O O . GLU A 1 187 ? 15.768 -0.862 -8.822 1.00 92.44 187 GLU A O 1
ATOM 1497 N N . PHE A 1 188 ? 16.184 -0.239 -10.927 1.00 93.31 188 PHE A N 1
ATOM 1498 C CA . PHE A 1 188 ? 15.419 -1.333 -11.530 1.00 93.31 188 PHE A CA 1
ATOM 1499 C C . PHE A 1 188 ? 16.036 -2.715 -11.269 1.00 93.31 188 PHE A C 1
ATOM 1501 O O . PHE A 1 188 ? 15.298 -3.697 -11.134 1.00 93.31 188 PHE A O 1
ATOM 1508 N N . LEU A 1 189 ? 17.367 -2.807 -11.207 1.00 93.25 189 LEU A N 1
ATOM 1509 C CA . LEU A 1 189 ? 18.081 -4.032 -10.846 1.00 93.25 189 LEU A CA 1
ATOM 1510 C C . LEU A 1 189 ? 17.907 -4.355 -9.355 1.00 93.25 189 LEU A C 1
ATOM 1512 O O . LEU A 1 189 ? 17.564 -5.484 -9.013 1.00 93.25 189 LEU A O 1
ATOM 1516 N N . GLU A 1 190 ? 18.106 -3.371 -8.478 1.00 93.50 190 GLU A N 1
ATOM 1517 C CA . GLU A 1 190 ? 17.978 -3.507 -7.021 1.00 93.50 190 GLU A CA 1
ATOM 1518 C C . GLU A 1 190 ? 16.548 -3.869 -6.605 1.00 93.50 190 GLU A C 1
ATOM 1520 O O . GLU A 1 190 ? 16.348 -4.715 -5.734 1.00 93.50 190 GLU A O 1
ATOM 1525 N N . ALA A 1 191 ? 15.547 -3.307 -7.285 1.00 90.38 191 ALA A N 1
ATOM 1526 C CA . ALA A 1 191 ? 14.143 -3.658 -7.094 1.00 90.38 191 ALA A CA 1
ATOM 1527 C C . ALA A 1 191 ? 13.756 -5.025 -7.699 1.00 90.38 191 ALA A C 1
ATOM 1529 O O . ALA A 1 191 ? 12.620 -5.475 -7.539 1.00 90.38 191 ALA A O 1
ATOM 1530 N N . GLY A 1 192 ? 14.671 -5.700 -8.406 1.00 90.44 192 GLY A N 1
ATOM 1531 C CA . GLY A 1 192 ? 14.436 -7.009 -9.022 1.00 90.44 192 GLY A CA 1
ATOM 1532 C C . GLY A 1 192 ? 13.504 -6.977 -10.239 1.00 90.44 192 GLY A C 1
ATOM 1533 O O . GLY A 1 192 ? 12.957 -8.012 -10.637 1.00 90.44 192 GLY A O 1
ATOM 1534 N N . TYR A 1 193 ? 13.296 -5.808 -10.850 1.00 92.88 193 TYR A N 1
ATOM 1535 C CA . TYR A 1 193 ? 12.447 -5.672 -12.036 1.00 92.88 193 TYR A CA 1
ATOM 1536 C C . TYR A 1 193 ? 13.133 -6.192 -13.300 1.00 92.88 193 TYR A C 1
ATOM 1538 O O . TYR A 1 193 ? 12.472 -6.779 -14.170 1.00 92.88 193 TYR A O 1
ATOM 1546 N N . ILE A 1 194 ? 14.456 -6.047 -13.360 1.00 92.88 194 ILE A N 1
ATOM 1547 C CA . ILE A 1 194 ? 15.324 -6.587 -14.407 1.00 92.88 194 ILE A CA 1
ATOM 1548 C C . ILE A 1 194 ? 16.370 -7.537 -13.819 1.00 92.88 194 ILE A C 1
ATOM 1550 O O . ILE A 1 194 ? 16.717 -7.467 -12.643 1.00 92.88 194 ILE A O 1
ATOM 1554 N N . THR A 1 195 ? 16.866 -8.451 -14.642 1.00 93.12 195 THR A N 1
ATOM 1555 C CA . THR A 1 195 ? 17.947 -9.376 -14.290 1.00 93.12 195 THR A CA 1
ATOM 1556 C C . THR A 1 195 ? 19.315 -8.722 -14.467 1.00 93.12 195 THR A C 1
ATOM 1558 O O . THR A 1 195 ? 19.467 -7.762 -15.221 1.00 93.12 195 THR A O 1
ATOM 1561 N N . THR A 1 196 ? 20.353 -9.287 -13.848 1.00 93.12 196 THR A N 1
ATOM 1562 C CA . THR A 1 196 ? 21.744 -8.840 -14.042 1.00 93.12 196 THR A CA 1
ATOM 1563 C C . THR A 1 196 ? 22.174 -8.889 -15.513 1.00 93.12 196 THR A C 1
ATOM 1565 O O . THR A 1 196 ? 22.899 -8.010 -15.975 1.00 93.12 196 THR A O 1
ATOM 1568 N N . ALA A 1 197 ? 21.699 -9.887 -16.267 1.00 92.00 197 ALA A N 1
ATOM 1569 C CA . ALA A 1 197 ? 21.981 -10.017 -17.696 1.00 92.00 197 ALA A CA 1
ATOM 1570 C C . ALA A 1 197 ? 21.283 -8.926 -18.523 1.00 92.00 197 ALA A C 1
ATOM 1572 O O . ALA A 1 197 ? 21.905 -8.327 -19.399 1.00 92.00 197 ALA A O 1
ATOM 1573 N N . GLU A 1 198 ? 20.014 -8.633 -18.221 1.00 92.06 198 GLU A N 1
ATOM 1574 C CA . GLU A 1 198 ? 19.276 -7.523 -18.837 1.00 92.06 198 GLU A CA 1
ATOM 1575 C C . GLU A 1 198 ? 19.957 -6.189 -18.520 1.00 92.06 198 GLU A C 1
ATOM 1577 O O . GLU A 1 198 ? 20.243 -5.426 -19.435 1.00 92.06 198 GLU A O 1
ATOM 1582 N N . HIS A 1 199 ? 20.306 -5.944 -17.255 1.00 92.06 199 HIS A N 1
ATOM 1583 C CA . HIS A 1 199 ? 21.025 -4.743 -16.835 1.00 92.06 199 HIS A CA 1
ATOM 1584 C C . HIS A 1 199 ? 22.336 -4.566 -17.613 1.00 92.06 199 HIS A C 1
ATOM 1586 O O . HIS A 1 199 ? 22.557 -3.514 -18.205 1.00 92.06 199 HIS A O 1
ATOM 1592 N N . HIS A 1 200 ? 23.171 -5.609 -17.692 1.00 89.25 200 HIS A N 1
ATOM 1593 C CA . HIS A 1 200 ? 24.409 -5.568 -18.472 1.00 89.25 200 HIS A CA 1
ATOM 1594 C C . HIS A 1 200 ? 24.148 -5.303 -19.962 1.00 89.25 200 HIS A C 1
ATOM 1596 O O . HIS A 1 200 ? 24.875 -4.548 -20.599 1.00 89.25 200 HIS A O 1
ATOM 1602 N N . ARG A 1 201 ? 23.119 -5.913 -20.555 1.00 90.06 201 ARG A N 1
ATOM 1603 C CA . ARG A 1 201 ? 22.777 -5.685 -21.965 1.00 90.06 201 ARG A CA 1
ATOM 1604 C C . ARG A 1 201 ? 22.349 -4.236 -22.213 1.00 90.06 201 ARG A C 1
ATOM 1606 O O . ARG A 1 201 ? 22.772 -3.650 -23.205 1.00 90.06 201 ARG A O 1
ATOM 1613 N N . LEU A 1 202 ? 21.536 -3.665 -21.326 1.00 88.75 202 LEU A N 1
ATOM 1614 C CA . LEU A 1 202 ? 21.045 -2.290 -21.441 1.00 88.75 202 LEU A CA 1
ATOM 1615 C C . LEU A 1 202 ? 22.173 -1.265 -21.278 1.00 88.75 202 LEU A C 1
ATOM 1617 O O . LEU A 1 202 ? 22.270 -0.339 -22.080 1.00 88.75 202 LEU A O 1
ATOM 1621 N N . THR A 1 203 ? 23.077 -1.459 -20.311 1.00 85.81 203 THR A N 1
ATOM 1622 C CA . THR A 1 203 ? 24.222 -0.551 -20.116 1.00 85.81 203 THR A CA 1
ATOM 1623 C C . THR A 1 203 ? 25.175 -0.531 -21.310 1.00 85.81 203 THR A C 1
ATOM 1625 O O . THR A 1 203 ? 25.808 0.488 -21.550 1.00 85.81 203 THR A O 1
ATOM 1628 N N . HIS A 1 204 ? 25.223 -1.610 -22.100 1.00 83.62 204 HIS A N 1
ATOM 1629 C CA . HIS A 1 204 ? 26.030 -1.719 -23.321 1.00 83.62 204 HIS A CA 1
ATOM 1630 C C . HIS A 1 204 ? 25.232 -1.423 -24.607 1.00 83.62 204 HIS A C 1
ATOM 1632 O O . HIS A 1 204 ? 25.609 -1.852 -25.698 1.00 83.62 204 HIS A O 1
ATOM 1638 N N . GLY A 1 205 ? 24.109 -0.704 -24.499 1.00 72.69 205 GLY A N 1
ATOM 1639 C CA . GLY A 1 205 ? 23.376 -0.177 -25.653 1.00 72.69 205 GLY A CA 1
ATOM 1640 C C . GLY A 1 205 ? 22.283 -1.084 -26.221 1.00 72.69 205 GLY A C 1
ATOM 1641 O O . GLY A 1 205 ? 21.721 -0.766 -27.271 1.00 72.69 205 GLY A O 1
ATOM 1642 N N . GLY A 1 206 ? 21.936 -2.181 -25.547 1.00 74.62 206 GLY A N 1
ATOM 1643 C CA . GLY A 1 206 ? 20.714 -2.922 -25.850 1.00 74.62 206 GLY A CA 1
ATOM 1644 C C . GLY A 1 206 ? 19.463 -2.112 -25.496 1.00 74.62 206 GLY A C 1
ATOM 1645 O O . GLY A 1 206 ? 19.443 -1.389 -24.506 1.00 74.62 206 GLY A O 1
ATOM 1646 N N . THR A 1 207 ? 18.401 -2.239 -26.292 1.00 69.19 207 THR A N 1
ATOM 1647 C CA . THR A 1 207 ? 17.122 -1.523 -26.084 1.00 69.19 207 THR A CA 1
ATOM 1648 C C . THR A 1 207 ? 15.939 -2.455 -25.814 1.00 69.19 207 THR A C 1
ATOM 1650 O O . THR A 1 207 ? 14.794 -2.013 -25.712 1.00 69.19 207 THR A O 1
ATOM 1653 N N . THR A 1 208 ? 16.210 -3.753 -25.691 1.00 73.50 208 THR A N 1
ATOM 1654 C CA . THR A 1 208 ? 15.218 -4.798 -25.438 1.00 73.50 208 THR A CA 1
ATOM 1655 C C . THR A 1 208 ? 15.321 -5.307 -24.004 1.00 73.50 208 THR A C 1
ATOM 1657 O O . THR A 1 208 ? 16.427 -5.510 -23.490 1.00 73.50 208 THR A O 1
ATOM 1660 N N . LEU A 1 209 ? 14.162 -5.505 -23.368 1.00 76.12 209 LEU A N 1
ATOM 1661 C CA . LEU A 1 209 ? 13.981 -6.163 -22.069 1.00 76.12 209 LEU A CA 1
ATOM 1662 C C . LEU A 1 209 ? 13.664 -7.644 -22.258 1.00 76.12 209 LEU A C 1
ATOM 1664 O O . LEU A 1 209 ? 12.622 -7.954 -22.868 1.00 76.12 209 LEU A O 1
#

Secondary structure (DSSP, 8-state):
-----PPPP------GGGSTTTHHHHHHHHHHHHHHHHHHHHHHHHHHHHHHHHSS-HHHHHHHHHHH-S-THHHHHHHHHHHHHHHHHHHHHHHHHHHHHHHHHHHHHHHHHHHHHHHHHHHHHHHHHHHHHHHHHHHHHHHHHHHHHHHHHTT----PPPPSSS-GGGS--TTSTTSHHHHHHHHHHHTTSS-HHHHHHHHTT----

Nearest PDB structures (foldseek):
  8qbr-assembly1_A  TM=3.608E-01  e=5.056E+00  Nostoc punctiforme
  8qbs-assembly1_A  TM=2.783E-01  e=7.076E+00  Nostoc punctiforme